Protein AF-A0A9D7IL14-F1 (afdb_monomer_lite)

Secondary structure (DSSP, 8-state):
-----GGGGS-GGGS---PPPEE--TTSEEE-TTS-EEE-HHHHHHHHHHHHHTT--HHHHHHHEESPPPHHHHHHHHHH-HHHHHHHHHHHHHHHHHHHHHHHHHHHPPPPTT--HHHHHHHHHHHHHHHHHHHHHHHHHSHHHHSPP-----------HHHHHHHHHHHHHHHHHHHHHHHHHHHHHS-S----------------

Sequence (208 aa):
MPRKTKRDLLPEWLLPQRPKALGLDGAVYQTSKHHRVLHRPERVWPILIELVANGVSLTAALRRLDPTPSYWWAQNCLKQDSELRARYMAAVESRGDFLAEELIELADTPIPSYLDGAERSAWVAMQKLRIDVRRWCASKCRPFVYGDRIDVAVTSTQISIKAALEEAQQRVINGMVEREAEVHQLEQRGVCSTVDAEPQDQLPGDSE

Foldseek 3Di:
DDDDDPVNVDPPVPPPPLPAQPEDPPPAWDQDPVRDTDGDCVVLLVQLLVCLLQQDDSQSSQSSYVVRDDPVVVVVVCVVDVVSVVSSLVSLLSNLVNLVVVLVVLVPDDQDPPDDDPRSVVVVVVSVVSNVVSLVSSCVSHVVPSNDDDDPPCPPPPCPPVNVVVVVVVVVVVVVVVVVVVVVVVVVVPPDDPDDDDDDDDDDDDDD

Radius of gyration: 44.02 Å; chains: 1; bounding box: 52×78×147 Å

Structure (mmCIF, N/CA/C/O backbone):
data_AF-A0A9D7IL14-F1
#
_entry.id   AF-A0A9D7IL14-F1
#
loop_
_atom_site.group_PDB
_atom_site.id
_atom_site.type_symbol
_atom_site.label_atom_id
_atom_site.label_alt_id
_atom_site.label_comp_id
_atom_site.label_asym_id
_atom_site.label_entity_id
_atom_site.label_seq_id
_atom_site.pdbx_PDB_ins_code
_atom_site.Cartn_x
_atom_site.Cartn_y
_atom_site.Cartn_z
_atom_site.occupancy
_atom_site.B_iso_or_equiv
_atom_site.auth_seq_id
_atom_site.auth_comp_id
_atom_site.auth_asym_id
_atom_site.auth_atom_id
_atom_site.pdbx_PDB_model_num
ATOM 1 N N . MET A 1 1 ? 23.928 29.332 -27.530 1.00 45.22 1 MET A N 1
ATOM 2 C CA . MET A 1 1 ? 23.596 27.897 -27.381 1.00 45.22 1 MET A CA 1
ATOM 3 C C . MET A 1 1 ? 22.767 27.721 -26.113 1.00 45.22 1 MET A C 1
ATOM 5 O O . MET A 1 1 ? 23.287 28.057 -25.051 1.00 45.22 1 MET A O 1
ATOM 9 N N . PRO A 1 2 ? 21.492 27.296 -26.179 1.00 58.34 2 PRO A N 1
ATOM 10 C CA . PRO A 1 2 ? 20.699 27.055 -24.973 1.00 58.34 2 PRO A CA 1
ATOM 11 C C . PRO A 1 2 ? 21.326 25.913 -24.159 1.00 58.34 2 PRO A C 1
ATOM 13 O O . PRO A 1 2 ? 21.707 24.882 -24.716 1.00 58.34 2 PRO A O 1
ATOM 16 N N . ARG A 1 3 ? 21.484 26.106 -22.843 1.00 48.00 3 ARG A N 1
ATOM 17 C CA . ARG A 1 3 ? 22.000 25.060 -21.949 1.00 48.00 3 ARG A CA 1
ATOM 18 C C . ARG A 1 3 ? 20.938 23.971 -21.831 1.00 48.00 3 ARG A C 1
ATOM 20 O O . ARG A 1 3 ? 19.863 24.238 -21.302 1.00 48.00 3 ARG A O 1
ATOM 27 N N . LYS A 1 4 ? 21.250 22.764 -22.306 1.00 54.25 4 LYS A N 1
ATOM 28 C CA . LYS A 1 4 ? 20.421 21.577 -22.069 1.00 54.25 4 LYS A CA 1
ATOM 29 C C . LYS A 1 4 ? 20.214 21.415 -20.562 1.00 54.25 4 LYS A C 1
ATOM 31 O O . LYS A 1 4 ? 21.173 21.427 -19.789 1.00 54.25 4 LYS A O 1
ATOM 36 N N . THR A 1 5 ? 18.962 21.326 -20.142 1.00 65.31 5 THR A N 1
ATOM 37 C CA . THR A 1 5 ? 18.596 21.037 -18.756 1.00 65.31 5 THR A CA 1
ATOM 38 C C . THR A 1 5 ? 18.781 19.543 -18.487 1.00 65.31 5 THR A C 1
ATOM 40 O O . THR A 1 5 ? 18.803 18.742 -19.418 1.00 65.31 5 THR A O 1
ATOM 43 N N . LYS A 1 6 ? 18.892 19.117 -17.217 1.00 55.31 6 LYS A N 1
ATOM 44 C CA . LYS A 1 6 ? 19.022 17.681 -16.876 1.00 55.31 6 LYS A CA 1
ATOM 45 C C . LYS A 1 6 ? 17.893 16.814 -17.462 1.00 55.31 6 LYS A C 1
ATOM 47 O O . LYS A 1 6 ? 18.103 15.625 -17.647 1.00 55.31 6 LYS A O 1
ATOM 52 N N . ARG A 1 7 ? 16.724 17.398 -17.763 1.00 55.06 7 ARG A N 1
ATOM 53 C CA . ARG A 1 7 ? 15.600 16.716 -18.426 1.00 55.06 7 ARG A CA 1
ATOM 54 C C . ARG A 1 7 ? 15.898 16.320 -19.873 1.00 55.06 7 ARG A C 1
ATOM 56 O O . ARG A 1 7 ? 15.410 15.288 -20.303 1.00 55.06 7 ARG A O 1
ATOM 63 N N . ASP A 1 8 ? 16.730 17.084 -20.574 1.00 62.47 8 ASP A N 1
ATOM 64 C CA . ASP A 1 8 ? 17.045 16.871 -21.994 1.00 62.47 8 ASP A CA 1
ATOM 65 C C . ASP A 1 8 ? 18.114 15.781 -22.208 1.00 62.47 8 ASP A C 1
ATOM 67 O O . ASP A 1 8 ? 18.457 15.454 -23.342 1.00 62.47 8 ASP A O 1
ATOM 71 N N . LEU A 1 9 ? 18.692 15.266 -21.114 1.00 70.88 9 LEU A N 1
ATOM 72 C CA . LEU A 1 9 ? 19.770 14.273 -21.110 1.00 70.88 9 LEU A CA 1
ATOM 73 C C . LEU A 1 9 ? 19.312 12.884 -20.644 1.00 70.88 9 LEU A C 1
ATOM 75 O O . LEU A 1 9 ? 20.110 11.951 -20.684 1.00 70.88 9 LEU A O 1
ATOM 79 N N . LEU A 1 10 ? 18.070 12.740 -20.173 1.00 61.03 10 LEU A N 1
ATOM 80 C CA . LEU A 1 10 ? 17.554 11.462 -19.685 1.00 61.03 10 LEU A CA 1
ATOM 81 C C . LEU A 1 10 ? 16.703 10.790 -20.768 1.00 61.03 10 LEU A C 1
ATOM 83 O O . LEU A 1 10 ? 15.913 11.473 -21.420 1.00 61.03 10 LEU A O 1
ATOM 87 N N . PRO A 1 11 ? 16.832 9.467 -20.959 1.00 65.75 11 PRO A N 1
ATOM 88 C CA . PRO A 1 11 ? 15.979 8.751 -21.890 1.00 65.75 11 PRO A CA 1
ATOM 89 C C . PRO A 1 11 ? 14.522 8.783 -21.406 1.00 65.75 11 PRO A C 1
ATOM 91 O O . PRO A 1 11 ? 14.250 8.789 -20.206 1.00 65.75 11 PRO A O 1
ATOM 94 N N . GLU A 1 12 ? 13.577 8.800 -22.345 1.00 53.31 12 GLU A N 1
ATOM 95 C CA . GLU A 1 12 ? 12.147 9.034 -22.084 1.00 53.31 12 GLU A CA 1
ATOM 96 C C . GLU A 1 12 ? 11.522 8.024 -21.101 1.00 53.31 12 GLU A C 1
ATOM 98 O O . GLU A 1 12 ? 10.615 8.365 -20.345 1.00 53.31 12 GLU A O 1
ATOM 103 N N . TRP A 1 13 ? 12.065 6.805 -21.024 1.00 57.94 13 TRP A N 1
ATOM 104 C CA . TRP A 1 13 ? 11.652 5.773 -20.065 1.00 57.94 13 TRP A CA 1
ATOM 105 C C . TRP A 1 13 ? 12.083 6.048 -18.611 1.00 57.94 13 TRP A C 1
ATOM 107 O O . TRP A 1 13 ? 11.519 5.460 -17.691 1.00 57.94 13 TRP A O 1
ATOM 117 N N . LEU A 1 14 ? 13.067 6.931 -18.390 1.00 58.62 14 LEU A N 1
ATOM 118 C CA . LEU A 1 14 ? 13.562 7.337 -17.066 1.00 58.62 14 LEU A CA 1
ATOM 119 C C . LEU A 1 14 ? 12.855 8.600 -16.545 1.00 58.62 14 LEU A C 1
ATOM 121 O O . LEU A 1 14 ? 12.962 8.949 -15.366 1.00 58.62 14 LEU A O 1
ATOM 125 N N . LEU A 1 15 ? 12.119 9.302 -17.408 1.00 56.09 15 LEU A N 1
ATOM 126 C CA . LEU A 1 15 ? 11.277 10.409 -16.983 1.00 56.09 15 LEU A CA 1
ATOM 127 C C . LEU A 1 15 ? 10.030 9.846 -16.286 1.00 56.09 15 LEU A C 1
ATOM 129 O O . LEU A 1 15 ? 9.408 8.917 -16.802 1.00 56.09 15 LEU A O 1
ATOM 133 N N . PRO A 1 16 ? 9.622 10.393 -15.124 1.00 46.78 16 PRO A N 1
ATOM 134 C CA . PRO A 1 16 ? 8.364 10.001 -14.511 1.00 46.78 16 PRO A CA 1
ATOM 135 C C . PRO A 1 16 ? 7.241 10.348 -15.489 1.00 46.78 16 PRO A C 1
ATOM 137 O O . PRO A 1 16 ? 6.937 11.527 -15.685 1.00 46.78 16 PRO A O 1
ATOM 140 N N . GLN A 1 17 ? 6.659 9.320 -16.112 1.00 47.59 17 GLN A N 1
ATOM 141 C CA . GLN A 1 17 ? 5.523 9.448 -17.015 1.00 47.59 17 GLN A CA 1
ATOM 142 C C . GLN A 1 17 ? 4.401 10.123 -16.235 1.00 47.59 17 GLN A C 1
ATOM 144 O O . GLN A 1 17 ? 3.788 9.530 -15.343 1.00 47.59 17 GLN A O 1
ATOM 149 N N . ARG A 1 18 ? 4.202 11.420 -16.484 1.00 44.72 18 ARG A N 1
ATOM 150 C CA . ARG A 1 18 ? 3.175 12.181 -15.785 1.00 44.72 18 ARG A CA 1
ATOM 151 C C . ARG A 1 18 ? 1.851 11.704 -16.379 1.00 44.72 18 ARG A C 1
ATOM 153 O O . ARG A 1 18 ? 1.650 11.916 -17.574 1.00 44.72 18 ARG A O 1
ATOM 160 N N . PRO A 1 19 ? 0.971 11.043 -15.606 1.00 48.81 19 PRO A N 1
ATOM 161 C CA . PRO A 1 19 ? -0.325 10.646 -16.133 1.00 48.81 19 PRO A CA 1
ATOM 162 C C . PRO A 1 19 ? -1.013 11.888 -16.701 1.00 48.81 19 PRO A C 1
ATOM 164 O O . PRO A 1 19 ? -0.944 12.963 -16.093 1.00 48.81 19 PRO A O 1
ATOM 167 N N . LYS A 1 20 ? -1.615 11.745 -17.886 1.00 48.66 20 LYS A N 1
ATOM 168 C CA . LYS A 1 20 ? -2.337 12.821 -18.570 1.00 48.66 20 LYS A CA 1
ATOM 169 C C . LYS A 1 20 ? -3.322 13.436 -17.571 1.00 48.66 20 LYS 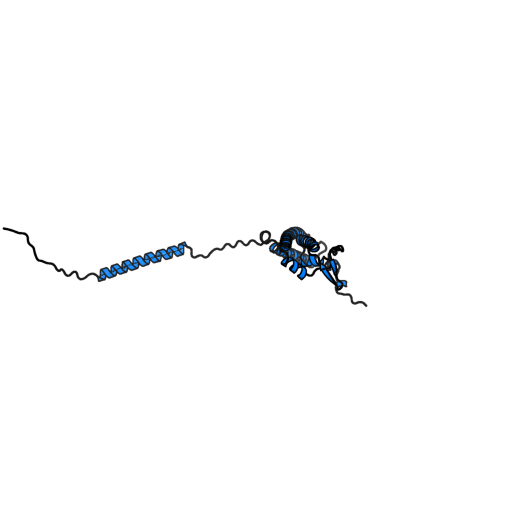A C 1
ATOM 171 O O . LYS A 1 20 ? -4.085 12.700 -16.948 1.00 48.66 20 LYS A O 1
ATOM 176 N N . ALA A 1 21 ? -3.231 14.750 -17.356 1.00 50.09 21 ALA A N 1
ATOM 177 C CA . ALA A 1 21 ? -4.087 15.434 -16.392 1.00 50.09 21 ALA A CA 1
ATOM 178 C C . ALA A 1 21 ? -5.548 15.180 -16.774 1.00 50.09 21 ALA A C 1
ATOM 180 O O . ALA A 1 21 ? -5.917 15.342 -17.942 1.00 50.09 21 ALA A O 1
ATOM 181 N N . LEU A 1 22 ? -6.355 14.740 -15.810 1.00 55.84 22 LEU A N 1
ATOM 182 C CA . LEU A 1 22 ? -7.784 14.592 -16.035 1.00 55.84 22 LEU A CA 1
ATOM 183 C C . LEU A 1 22 ? -8.351 16.011 -16.017 1.00 55.84 22 LEU A C 1
ATOM 185 O O . LEU A 1 22 ? -8.460 16.618 -14.952 1.00 55.84 22 LEU A O 1
ATOM 189 N N . GLY A 1 23 ? -8.595 16.571 -17.203 1.00 47.28 23 GLY A N 1
ATOM 190 C CA . GLY A 1 23 ? -9.180 17.898 -17.345 1.00 47.28 23 GLY A CA 1
ATOM 191 C C . GLY A 1 23 ? -10.538 17.905 -16.659 1.00 47.28 23 GLY A C 1
ATOM 192 O O . GLY A 1 23 ? -11.446 17.195 -17.079 1.00 47.28 23 GLY A O 1
ATOM 193 N N . LEU A 1 24 ? -10.654 18.650 -15.565 1.00 53.75 24 LEU A N 1
ATOM 194 C CA . LEU A 1 24 ? -11.930 18.853 -14.901 1.00 53.75 24 LEU A CA 1
ATOM 195 C C . LEU A 1 24 ? -12.666 19.941 -15.685 1.00 53.75 24 LEU A C 1
ATOM 197 O O . LEU A 1 24 ? -12.183 21.071 -15.755 1.00 53.75 24 LEU A O 1
ATOM 201 N N . ASP A 1 25 ? -13.810 19.606 -16.285 1.00 48.25 25 ASP A N 1
ATOM 202 C CA . ASP A 1 25 ? -14.645 20.577 -16.999 1.00 48.25 25 ASP A CA 1
ATOM 203 C C . ASP A 1 25 ? -14.945 21.804 -16.113 1.00 48.25 25 ASP A C 1
ATOM 205 O O . ASP A 1 25 ? -15.033 21.701 -14.883 1.00 48.25 25 ASP A O 1
ATOM 209 N N . GLY A 1 26 ? -15.135 22.978 -16.731 1.00 46.94 26 GLY A N 1
ATOM 210 C CA . GLY A 1 26 ? -15.238 24.306 -16.090 1.00 46.94 26 GLY A CA 1
ATOM 211 C C . GLY A 1 26 ? -16.343 24.509 -15.033 1.00 46.94 26 GLY A C 1
ATOM 212 O O . GLY A 1 26 ? -16.550 25.625 -14.565 1.00 46.94 26 GLY A O 1
ATOM 213 N N . ALA A 1 27 ? -17.041 23.451 -14.620 1.00 50.75 27 ALA A N 1
ATOM 214 C CA . ALA A 1 27 ? -17.991 23.419 -13.511 1.00 50.75 27 ALA A CA 1
ATOM 215 C C . ALA A 1 27 ? -17.338 23.223 -12.121 1.00 50.75 27 ALA A C 1
ATOM 217 O O . ALA A 1 27 ? -18.033 23.305 -11.104 1.00 50.75 27 ALA A O 1
ATOM 218 N N . VAL A 1 28 ? -16.029 22.938 -12.045 1.00 50.25 28 VAL A N 1
ATOM 219 C CA . VAL A 1 28 ? -15.367 22.496 -10.796 1.00 50.25 28 VAL A CA 1
ATOM 220 C C . VAL A 1 28 ? -14.583 23.601 -10.069 1.00 50.25 28 VAL A C 1
ATOM 222 O O . VAL A 1 28 ? -14.380 23.504 -8.855 1.00 50.25 28 VAL A O 1
ATOM 225 N N . TYR A 1 29 ? -14.198 24.682 -10.754 1.00 46.47 29 TYR A N 1
ATOM 226 C CA . TYR A 1 29 ? -13.413 25.771 -10.166 1.00 46.47 29 TYR A CA 1
ATOM 227 C C . TYR A 1 29 ? -13.963 27.154 -10.544 1.00 46.47 29 TYR A C 1
ATOM 229 O O . TYR A 1 29 ? -14.290 27.423 -11.694 1.00 46.47 29 TYR A O 1
ATOM 237 N N . GLN A 1 30 ? -14.052 28.059 -9.565 1.00 49.97 30 GLN A N 1
ATOM 238 C CA . GLN A 1 30 ? -14.226 29.492 -9.822 1.00 49.97 30 GLN A CA 1
ATOM 239 C C . GLN A 1 30 ? -12.854 30.157 -9.732 1.00 49.97 30 GLN A C 1
ATOM 241 O O . GLN A 1 30 ? -12.196 30.098 -8.690 1.00 49.97 30 GLN A O 1
ATOM 246 N N . THR A 1 31 ? -12.407 30.792 -10.813 1.00 44.56 31 THR A N 1
ATOM 247 C CA . THR A 1 31 ? -11.225 31.657 -10.778 1.00 44.56 31 THR A CA 1
ATOM 248 C C . THR A 1 31 ? -11.641 33.026 -10.240 1.00 44.56 31 THR A C 1
ATOM 250 O O . THR A 1 31 ? -12.371 33.762 -10.901 1.00 44.56 31 THR A O 1
ATOM 253 N N . SER A 1 32 ? -11.211 33.375 -9.026 1.00 44.72 32 SER A N 1
ATOM 254 C CA . SER A 1 32 ? -11.400 34.725 -8.475 1.00 44.72 32 SER A CA 1
ATOM 255 C C . SER A 1 32 ? -10.466 35.739 -9.156 1.00 44.72 32 SER A C 1
ATOM 257 O O . SER A 1 32 ? -9.385 35.368 -9.618 1.00 44.72 32 SER A O 1
ATOM 259 N N . LYS A 1 33 ? -10.832 37.034 -9.137 1.00 44.94 33 LYS A N 1
ATOM 260 C CA . LYS A 1 33 ? -10.009 38.175 -9.608 1.00 44.94 33 LYS A CA 1
ATOM 261 C C . LYS A 1 33 ? -8.577 38.192 -9.033 1.00 44.94 33 LYS A C 1
ATOM 263 O O . LYS A 1 33 ? -7.711 38.847 -9.596 1.00 44.94 33 LYS A O 1
ATOM 268 N N . HIS A 1 34 ? -8.316 37.453 -7.950 1.00 43.00 34 HIS A N 1
ATOM 269 C CA . HIS A 1 34 ? -7.017 37.348 -7.277 1.00 43.00 34 HIS A CA 1
ATOM 270 C C . HIS A 1 34 ? -6.329 35.980 -7.423 1.00 43.00 34 HIS A C 1
ATOM 272 O O . HIS A 1 34 ? -5.701 35.543 -6.469 1.00 43.00 34 HIS A O 1
ATOM 278 N N . HIS A 1 35 ? -6.471 35.263 -8.547 1.00 55.53 35 HIS A N 1
ATOM 279 C CA . HIS A 1 35 ? -5.781 33.980 -8.825 1.00 55.53 35 HIS A CA 1
ATOM 280 C C . HIS A 1 35 ? -5.929 32.874 -7.750 1.00 55.53 35 HIS A C 1
ATOM 282 O O . HIS A 1 35 ? -5.231 31.862 -7.789 1.00 55.53 35 HIS A O 1
ATOM 288 N N . ARG A 1 36 ? -6.852 33.022 -6.791 1.00 59.59 36 ARG A N 1
ATOM 289 C CA . ARG A 1 36 ? -7.153 32.004 -5.784 1.00 59.59 36 ARG A CA 1
ATOM 290 C C . ARG A 1 36 ? -8.186 31.051 -6.363 1.00 59.59 36 ARG A C 1
ATOM 292 O O . ARG A 1 36 ? -9.359 31.399 -6.492 1.00 59.59 36 ARG A O 1
ATOM 299 N N . VAL A 1 37 ? -7.726 29.863 -6.732 1.00 70.62 37 VAL A N 1
ATOM 300 C CA . VAL A 1 37 ? -8.587 28.768 -7.168 1.00 70.62 37 VAL A CA 1
ATOM 301 C C . VAL A 1 37 ? -9.357 28.244 -5.960 1.00 70.62 37 VAL A C 1
ATOM 303 O O . VAL A 1 37 ? -8.762 27.838 -4.960 1.00 70.62 37 VAL A O 1
ATOM 306 N N . LEU A 1 38 ? -10.684 28.252 -6.050 1.00 75.94 38 LEU A N 1
ATOM 307 C CA . LEU A 1 38 ? -11.548 27.606 -5.069 1.00 75.94 38 LEU A CA 1
ATOM 308 C C . LEU A 1 38 ? -12.002 26.259 -5.624 1.00 75.94 38 LEU A C 1
ATOM 310 O O . LEU A 1 38 ? -12.775 26.201 -6.581 1.00 75.94 38 LEU A O 1
ATOM 314 N N . HIS A 1 39 ? -11.501 25.185 -5.019 1.00 83.31 39 HIS A N 1
ATOM 315 C CA . HIS A 1 39 ? -11.930 23.823 -5.316 1.00 83.31 39 HIS A CA 1
ATOM 316 C C . HIS A 1 39 ? -13.225 23.520 -4.571 1.00 83.31 39 HIS A C 1
ATOM 318 O O . HIS A 1 39 ? -13.294 23.724 -3.358 1.00 83.31 39 HIS A O 1
ATOM 324 N N . ARG A 1 40 ? -14.224 22.999 -5.287 1.00 87.56 40 ARG A N 1
ATOM 325 C CA . ARG A 1 40 ? -15.463 22.492 -4.689 1.00 87.56 40 ARG A CA 1
ATOM 326 C C . ARG A 1 40 ? -15.255 21.059 -4.183 1.00 87.56 40 ARG A C 1
ATOM 328 O O . ARG A 1 40 ? -15.044 20.171 -5.018 1.00 87.56 40 ARG A O 1
ATOM 335 N N . PRO A 1 41 ? -15.281 20.807 -2.859 1.00 88.75 41 PRO A N 1
ATOM 336 C CA . PRO A 1 41 ? -15.043 19.475 -2.303 1.00 88.75 41 PRO A CA 1
ATOM 337 C C . PRO A 1 41 ? -15.974 18.409 -2.898 1.00 88.75 41 PRO A C 1
ATOM 339 O O . PRO A 1 41 ? -15.528 17.312 -3.220 1.00 88.75 41 PRO A O 1
ATOM 342 N N . GLU A 1 42 ? -17.235 18.755 -3.140 1.00 88.38 42 GLU A N 1
ATOM 343 C CA . GLU A 1 42 ? -18.299 17.838 -3.566 1.00 88.38 42 GLU A CA 1
ATOM 344 C C . GLU A 1 42 ? -18.035 17.229 -4.950 1.00 88.38 42 GLU A C 1
ATOM 346 O O . GLU A 1 42 ? -18.526 16.149 -5.266 1.00 88.38 42 GLU A O 1
ATOM 351 N N . ARG A 1 43 ? -17.252 17.919 -5.787 1.00 88.50 43 ARG A N 1
ATOM 352 C CA . ARG A 1 43 ? -16.881 17.466 -7.136 1.00 88.50 43 ARG A CA 1
ATOM 353 C C . ARG A 1 43 ? -15.512 16.798 -7.171 1.00 88.50 43 ARG A C 1
ATOM 355 O O . ARG A 1 43 ? -15.301 15.879 -7.952 1.00 88.50 43 ARG A O 1
ATOM 362 N N . VAL A 1 44 ? -14.588 17.261 -6.333 1.00 91.94 44 VAL A N 1
ATOM 363 C CA . VAL A 1 44 ? -13.196 16.795 -6.330 1.00 91.94 44 VAL A CA 1
ATOM 364 C C . VAL A 1 44 ? -13.038 15.480 -5.565 1.00 91.94 44 VAL A C 1
ATOM 366 O O . VAL A 1 44 ? -12.326 14.585 -6.016 1.00 91.94 44 VAL A O 1
ATOM 369 N N . TRP A 1 45 ? -13.700 15.339 -4.417 1.00 94.94 45 TRP A N 1
ATOM 370 C CA . TRP A 1 45 ? -13.521 14.175 -3.552 1.00 94.94 45 TRP A CA 1
ATOM 371 C C . TRP A 1 45 ? -13.960 12.841 -4.153 1.00 94.94 45 TRP A C 1
ATOM 373 O O . TRP A 1 45 ? -13.208 11.888 -3.969 1.00 94.94 45 TRP A O 1
ATOM 383 N N . PRO A 1 46 ? -15.081 12.730 -4.894 1.00 95.06 46 PRO A N 1
ATOM 384 C CA . PRO A 1 46 ? -15.446 11.470 -5.542 1.00 95.06 46 PRO A CA 1
ATOM 385 C C . PRO A 1 46 ? -14.334 10.933 -6.455 1.00 95.06 46 PRO A C 1
ATOM 387 O O . PRO A 1 46 ? -13.963 9.768 -6.352 1.00 95.06 46 PRO A O 1
ATOM 390 N N . ILE A 1 47 ? -13.717 11.815 -7.250 1.00 94.06 47 ILE A N 1
ATOM 391 C CA . ILE A 1 47 ? -12.606 11.476 -8.152 1.00 94.06 47 ILE A CA 1
ATOM 392 C C . ILE A 1 47 ? -11.366 11.058 -7.349 1.00 94.06 47 ILE A C 1
ATOM 394 O O . ILE A 1 47 ? -10.695 10.083 -7.679 1.00 94.06 47 ILE A O 1
ATOM 398 N N . LEU A 1 48 ? -11.042 11.780 -6.269 1.00 95.81 48 LEU A N 1
ATOM 399 C CA . LEU A 1 48 ? -9.903 11.431 -5.413 1.00 95.81 48 LEU A CA 1
ATOM 400 C C . LEU A 1 48 ? -10.094 10.085 -4.707 1.00 95.81 48 LEU A C 1
ATOM 402 O O . LEU A 1 48 ? -9.137 9.324 -4.606 1.00 95.81 48 LEU A O 1
ATOM 406 N N . ILE A 1 49 ? -11.301 9.802 -4.219 1.00 96.94 49 ILE A N 1
ATOM 407 C CA . ILE A 1 49 ? -11.658 8.546 -3.549 1.00 96.94 49 ILE A CA 1
ATOM 408 C C . ILE A 1 49 ? -11.493 7.380 -4.522 1.00 96.94 49 ILE A C 1
ATOM 410 O O . ILE A 1 49 ? -10.831 6.405 -4.180 1.00 96.94 49 ILE A O 1
ATOM 414 N N . GLU A 1 50 ? -12.009 7.511 -5.744 1.00 96.25 50 GLU A N 1
ATOM 415 C CA . GLU A 1 50 ? -11.851 6.502 -6.793 1.00 96.25 50 GLU A CA 1
ATOM 416 C C . GLU A 1 50 ? -10.372 6.257 -7.128 1.00 96.25 50 GLU A C 1
ATOM 418 O O . GLU A 1 50 ? -9.910 5.117 -7.157 1.00 96.25 50 GLU A O 1
ATOM 423 N N . LEU A 1 51 ? -9.587 7.319 -7.322 1.00 95.38 51 LEU A N 1
ATOM 424 C CA . LEU A 1 51 ? -8.153 7.193 -7.589 1.00 95.38 51 LEU A CA 1
ATOM 425 C C . LEU A 1 51 ? -7.406 6.513 -6.438 1.00 95.38 51 LEU A C 1
ATOM 427 O O . LEU A 1 51 ? -6.509 5.705 -6.677 1.00 95.38 51 LEU A O 1
ATOM 431 N N . VAL A 1 52 ? -7.753 6.851 -5.195 1.00 97.00 52 VAL A N 1
ATOM 432 C CA . VAL A 1 52 ? -7.128 6.266 -4.007 1.00 97.00 52 VAL A CA 1
ATOM 433 C C . VAL A 1 52 ? -7.483 4.792 -3.878 1.00 97.00 52 VAL A C 1
ATOM 435 O O . VAL A 1 52 ? -6.576 4.005 -3.628 1.00 97.00 52 VAL A O 1
ATOM 438 N N . ALA A 1 53 ? -8.742 4.415 -4.110 1.00 96.62 53 ALA A N 1
ATOM 439 C CA . ALA A 1 53 ? -9.165 3.017 -4.123 1.00 96.62 53 ALA A CA 1
ATOM 440 C C . ALA A 1 53 ? -8.384 2.191 -5.164 1.00 96.62 53 ALA A C 1
ATOM 442 O O . ALA A 1 53 ? -7.977 1.073 -4.874 1.00 96.62 53 ALA A O 1
ATOM 443 N N . ASN A 1 54 ? -8.065 2.780 -6.320 1.00 95.56 54 ASN A N 1
ATOM 444 C CA . ASN A 1 54 ? -7.257 2.170 -7.386 1.00 95.56 54 ASN A CA 1
ATOM 445 C C . ASN A 1 54 ? -5.728 2.222 -7.140 1.00 95.56 54 ASN A C 1
ATOM 447 O O . ASN A 1 54 ? -4.944 2.416 -8.070 1.00 95.56 54 ASN A O 1
ATOM 451 N N . GLY A 1 55 ? -5.262 2.140 -5.891 1.00 93.44 55 GLY A N 1
ATOM 452 C CA . GLY A 1 55 ? -3.821 2.040 -5.596 1.00 93.44 55 GLY A CA 1
ATOM 453 C C . GLY A 1 55 ? -3.062 3.370 -5.475 1.00 93.44 55 GLY A C 1
ATOM 454 O O . GLY A 1 55 ? -1.908 3.385 -5.039 1.00 93.44 55 GLY A O 1
ATOM 455 N N . VAL A 1 56 ? -3.658 4.516 -5.827 1.00 94.25 56 VAL A N 1
ATOM 456 C CA . VAL A 1 56 ? -2.925 5.794 -5.888 1.00 94.25 56 VAL A CA 1
ATOM 457 C C . VAL A 1 56 ? -2.811 6.446 -4.500 1.00 94.25 56 VAL A C 1
ATOM 459 O O . VAL A 1 56 ? -3.720 6.418 -3.6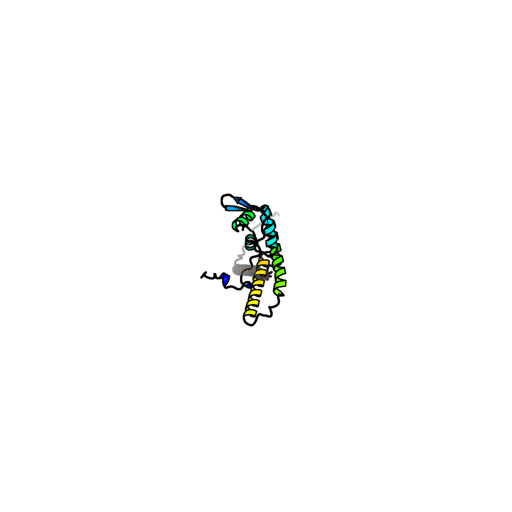68 1.00 94.25 56 VAL A O 1
ATOM 462 N N . SER A 1 57 ? -1.673 7.085 -4.213 1.00 94.62 57 SER A N 1
ATOM 463 C CA . SER A 1 57 ? -1.533 7.895 -2.995 1.00 94.62 57 SER A CA 1
ATOM 464 C C . SER A 1 57 ? -2.318 9.205 -3.108 1.00 94.62 57 SER A C 1
ATOM 466 O O . SER A 1 57 ? -2.416 9.782 -4.190 1.00 94.62 57 SER A O 1
ATOM 468 N N . LEU A 1 58 ? -2.815 9.741 -1.988 1.00 95.00 58 LEU A N 1
ATOM 469 C CA . LEU A 1 58 ? -3.571 11.002 -1.984 1.00 95.00 58 LEU A CA 1
ATOM 470 C C . LEU A 1 58 ? -2.787 12.146 -2.650 1.00 95.00 58 LEU A C 1
ATOM 472 O O . LEU A 1 58 ? -3.324 12.877 -3.473 1.00 95.00 58 LEU A O 1
ATOM 476 N N . THR A 1 59 ? -1.489 12.268 -2.364 1.00 94.69 59 THR A N 1
ATOM 477 C CA . THR A 1 59 ? -0.622 13.288 -2.976 1.00 94.69 59 THR A CA 1
ATOM 478 C C . THR A 1 59 ? -0.499 13.117 -4.488 1.00 94.69 59 THR A C 1
ATOM 480 O O . THR A 1 59 ? -0.500 14.104 -5.223 1.00 94.69 59 THR A O 1
ATOM 483 N N . ALA A 1 60 ? -0.381 11.878 -4.972 1.00 93.19 60 ALA A N 1
ATOM 484 C CA . ALA A 1 60 ? -0.334 11.613 -6.404 1.00 93.19 60 ALA A CA 1
ATOM 485 C C . ALA A 1 60 ? -1.694 11.876 -7.066 1.00 93.19 60 ALA A C 1
ATOM 487 O O . ALA A 1 60 ? -1.718 12.464 -8.143 1.00 93.19 60 ALA A O 1
ATOM 488 N N . ALA A 1 61 ? -2.802 11.523 -6.411 1.00 94.06 61 ALA A N 1
ATOM 489 C CA . ALA A 1 61 ? -4.153 11.806 -6.886 1.00 94.06 61 ALA A CA 1
ATOM 490 C C . ALA A 1 61 ? -4.406 13.319 -7.001 1.00 94.06 61 ALA A C 1
ATOM 492 O O . ALA A 1 61 ? -4.836 13.785 -8.050 1.00 94.06 61 ALA A O 1
ATOM 493 N N . LEU A 1 62 ? -4.020 14.108 -5.992 1.00 93.12 62 LEU A N 1
ATOM 494 C CA . LEU A 1 62 ? -4.113 15.574 -6.035 1.00 93.12 62 LEU A CA 1
ATOM 495 C C . LEU A 1 62 ? -3.334 16.167 -7.216 1.00 93.12 62 LEU A C 1
ATOM 497 O O . LEU A 1 62 ? -3.846 17.032 -7.918 1.00 93.12 62 LEU A O 1
ATOM 501 N N . ARG A 1 63 ? -2.121 15.663 -7.485 1.00 91.56 63 ARG A N 1
ATOM 502 C CA . ARG A 1 63 ? -1.275 16.109 -8.609 1.00 91.56 63 ARG A CA 1
ATOM 503 C C . ARG A 1 63 ? -1.836 15.777 -9.995 1.00 91.56 63 ARG A C 1
ATOM 505 O O . ARG A 1 63 ? -1.303 16.304 -10.972 1.00 91.56 63 ARG A O 1
ATOM 512 N N . ARG A 1 64 ? -2.825 14.880 -10.094 1.00 88.50 64 ARG A N 1
ATOM 513 C CA . ARG A 1 64 ? -3.510 14.544 -11.357 1.00 88.50 64 ARG A CA 1
ATOM 514 C C . ARG A 1 64 ? -4.609 15.542 -11.714 1.00 88.50 64 ARG A C 1
ATOM 516 O O . ARG A 1 64 ? -5.032 15.560 -12.867 1.00 88.50 64 ARG A O 1
ATOM 523 N N . LEU A 1 65 ? -5.055 16.339 -10.746 1.00 86.25 65 LEU A N 1
ATOM 524 C CA . LEU A 1 65 ? -6.094 17.337 -10.942 1.00 86.25 65 LEU A CA 1
ATOM 525 C C . LEU A 1 65 ? -5.485 18.660 -11.401 1.00 86.25 65 LEU A C 1
ATOM 527 O O . LEU A 1 65 ? -4.431 19.081 -10.907 1.00 86.25 65 LEU A O 1
ATOM 531 N N . ASP A 1 66 ? -6.188 19.317 -12.316 1.00 82.50 66 ASP A N 1
ATOM 532 C CA . ASP A 1 66 ? -5.887 20.665 -12.772 1.00 82.50 66 ASP A CA 1
ATOM 533 C C . ASP A 1 66 ? -7.138 21.543 -12.617 1.00 82.50 66 ASP A C 1
ATOM 535 O O . ASP A 1 66 ? -8.190 21.187 -13.153 1.00 82.50 66 ASP A O 1
ATOM 539 N N . PRO A 1 67 ? -7.078 22.656 -11.866 1.00 86.38 67 PRO A N 1
ATOM 540 C CA . PRO A 1 67 ? -5.972 23.096 -11.006 1.00 86.38 67 PRO A CA 1
ATOM 541 C C . PRO A 1 67 ? -5.666 22.117 -9.856 1.00 86.38 67 PRO A C 1
ATOM 543 O O . PRO A 1 67 ? -6.567 21.489 -9.301 1.00 86.38 67 PRO A O 1
ATOM 546 N N . THR A 1 68 ? -4.390 21.995 -9.473 1.00 88.44 68 THR A N 1
ATOM 547 C CA . THR A 1 68 ? -3.949 21.077 -8.405 1.00 88.44 68 THR A CA 1
ATOM 548 C C . THR A 1 68 ? -4.302 21.621 -7.014 1.00 88.44 68 THR A C 1
ATOM 550 O O . THR A 1 68 ? -3.753 22.656 -6.621 1.00 88.44 68 THR A O 1
ATOM 553 N N . PRO A 1 69 ? -5.137 20.925 -6.216 1.00 90.88 69 PRO A N 1
ATOM 554 C CA . PRO A 1 69 ? -5.416 21.337 -4.848 1.00 90.88 69 PRO A CA 1
ATOM 555 C C . PRO A 1 69 ? -4.206 21.115 -3.936 1.00 90.88 69 PRO A C 1
ATOM 557 O O . PRO A 1 69 ? -3.408 20.192 -4.126 1.00 90.88 69 PRO A O 1
ATOM 560 N N . SER A 1 70 ? -4.079 21.941 -2.898 1.00 91.56 70 SER A N 1
ATOM 561 C CA . SER A 1 70 ? -3.018 21.766 -1.907 1.00 91.56 70 SER A CA 1
ATOM 562 C C . SER A 1 70 ? -3.294 20.556 -1.008 1.00 91.56 70 SER A C 1
ATOM 564 O O . SER A 1 70 ? -4.439 20.233 -0.686 1.00 91.56 70 SER A O 1
ATOM 566 N N . TYR A 1 71 ? -2.230 19.901 -0.540 1.00 93.25 71 TYR A N 1
ATOM 567 C CA . TYR A 1 71 ? -2.363 18.799 0.416 1.00 93.25 71 TYR A CA 1
ATOM 568 C C . TYR A 1 71 ? -3.052 19.246 1.717 1.00 93.25 71 TYR A C 1
ATOM 570 O O . TYR A 1 71 ? -3.890 18.531 2.264 1.00 93.25 71 TYR A O 1
ATOM 578 N N . TRP A 1 72 ? -2.753 20.468 2.174 1.00 94.25 72 TRP A N 1
ATOM 579 C CA . TRP A 1 72 ? -3.385 21.062 3.352 1.00 94.25 72 TRP A CA 1
ATOM 580 C C . TRP A 1 72 ? -4.899 21.230 3.175 1.00 94.25 72 TRP A C 1
ATOM 582 O O . TRP A 1 72 ? -5.650 20.911 4.093 1.00 94.25 72 TRP A O 1
ATOM 592 N N . TRP A 1 73 ? -5.357 21.664 1.993 1.00 93.81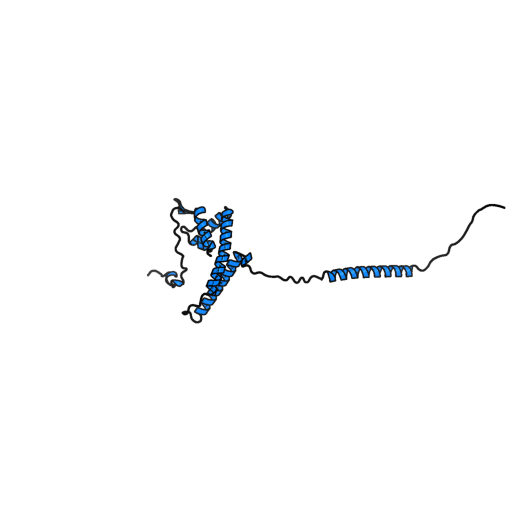 73 TRP A N 1
ATOM 593 C CA . TRP A 1 73 ? -6.787 21.762 1.683 1.00 93.81 73 TRP A CA 1
ATOM 594 C C . TRP A 1 73 ? -7.480 20.404 1.834 1.00 93.81 73 TRP A C 1
ATOM 596 O O . TRP A 1 73 ? -8.494 20.314 2.524 1.00 93.81 73 TRP A O 1
ATOM 606 N N . ALA A 1 74 ? -6.886 19.337 1.288 1.00 95.12 74 ALA A N 1
ATOM 607 C CA . ALA A 1 74 ? -7.448 17.992 1.393 1.00 95.12 74 ALA A CA 1
ATOM 608 C C . ALA A 1 74 ? -7.528 17.519 2.856 1.00 95.12 74 ALA A C 1
ATOM 610 O O . ALA A 1 74 ? -8.562 17.025 3.305 1.00 95.12 74 ALA A O 1
ATOM 611 N N . GLN A 1 75 ? -6.465 17.728 3.639 1.00 95.25 75 GLN A N 1
ATOM 612 C CA . GLN A 1 75 ? -6.488 17.401 5.066 1.00 95.25 75 GLN A CA 1
ATOM 613 C C . GLN A 1 75 ? -7.535 18.209 5.838 1.00 95.25 75 GLN A C 1
ATOM 615 O O . GLN A 1 75 ? -8.167 17.672 6.745 1.00 95.25 75 GLN A O 1
ATOM 620 N N . ASN A 1 76 ? -7.731 19.483 5.496 1.00 95.62 76 ASN A N 1
ATOM 621 C CA . ASN A 1 76 ? -8.726 20.324 6.146 1.00 95.62 76 ASN A CA 1
ATOM 622 C C . ASN A 1 76 ? -10.159 19.841 5.856 1.00 95.62 76 ASN A C 1
ATOM 624 O O . ASN A 1 76 ? -10.954 19.745 6.787 1.00 95.62 76 ASN A O 1
ATOM 628 N N . CYS A 1 77 ? -10.470 19.444 4.617 1.00 94.56 77 CYS A N 1
ATOM 629 C CA . CYS A 1 77 ? -11.773 18.855 4.284 1.00 94.56 77 CYS A CA 1
ATOM 630 C C . CYS A 1 77 ? -12.063 17.580 5.099 1.00 94.56 77 CYS A C 1
ATOM 632 O O . CYS A 1 77 ? -13.144 17.455 5.663 1.00 94.56 77 CYS A O 1
ATOM 634 N N . LEU A 1 78 ? -11.084 16.675 5.243 1.00 96.25 78 LEU A N 1
ATOM 635 C CA . LEU A 1 78 ? -11.238 15.440 6.038 1.00 96.25 78 LEU A CA 1
ATOM 636 C C . LEU A 1 78 ? -11.423 15.691 7.546 1.00 96.25 78 LEU A C 1
ATOM 638 O O . LEU A 1 78 ? -11.979 14.853 8.263 1.00 96.25 78 LEU A O 1
ATOM 642 N N . LYS A 1 79 ? -10.912 16.819 8.051 1.00 95.69 79 LYS A N 1
ATOM 643 C CA . LYS A 1 79 ? -11.110 17.235 9.446 1.00 95.69 79 LYS A CA 1
ATOM 644 C C . LYS A 1 79 ? -12.507 17.809 9.672 1.00 95.69 79 LYS A C 1
ATOM 646 O O . LYS A 1 79 ? -13.080 17.564 10.727 1.00 95.69 79 LYS A O 1
ATOM 651 N N . GLN A 1 80 ? -13.026 18.561 8.703 1.00 95.38 80 GLN A N 1
ATOM 652 C CA . GLN A 1 80 ? -14.314 19.252 8.801 1.00 95.38 80 GLN A CA 1
ATOM 653 C C . GLN A 1 80 ? -15.512 18.323 8.574 1.00 95.38 80 GLN A C 1
ATOM 655 O O . GLN A 1 80 ? -16.539 18.504 9.220 1.00 95.38 80 GLN A O 1
ATOM 660 N N . ASP A 1 81 ? -15.379 17.325 7.698 1.00 95.81 81 ASP A N 1
ATOM 661 C CA . ASP A 1 81 ? -16.465 16.417 7.330 1.00 95.81 81 ASP A CA 1
ATOM 662 C C . ASP A 1 81 ? -16.144 14.968 7.738 1.00 95.81 81 ASP A C 1
ATOM 664 O O . ASP A 1 81 ? -15.236 14.315 7.211 1.00 95.81 81 ASP A O 1
ATOM 668 N N . SER A 1 82 ? -16.902 14.460 8.715 1.00 96.69 82 SER A N 1
ATOM 669 C CA . SER A 1 82 ? -16.740 13.097 9.227 1.00 96.69 82 SER A CA 1
ATOM 670 C C . SER A 1 82 ? -17.242 12.012 8.273 1.00 96.69 82 SER A C 1
ATOM 672 O O . SER A 1 82 ? -16.662 10.925 8.247 1.00 96.69 82 SER A O 1
ATOM 674 N N . GLU A 1 83 ? -18.263 12.303 7.467 1.00 96.19 83 GLU A N 1
ATOM 675 C CA . GLU A 1 83 ? -18.819 11.354 6.504 1.00 96.19 83 GLU A CA 1
ATOM 676 C C . GLU A 1 83 ? -17.856 11.182 5.328 1.00 96.19 83 GLU A C 1
ATOM 678 O O . GLU A 1 83 ? -17.518 10.062 4.938 1.00 96.19 83 GLU A O 1
ATOM 683 N N . LEU A 1 84 ? -17.318 12.295 4.826 1.00 96.12 84 LEU A N 1
ATOM 684 C CA . LEU A 1 84 ? -16.260 12.279 3.824 1.00 96.12 84 LEU A CA 1
ATOM 685 C C . LEU A 1 84 ? -15.034 11.500 4.310 1.00 96.12 84 LEU A C 1
ATOM 687 O O . LEU A 1 84 ? -14.463 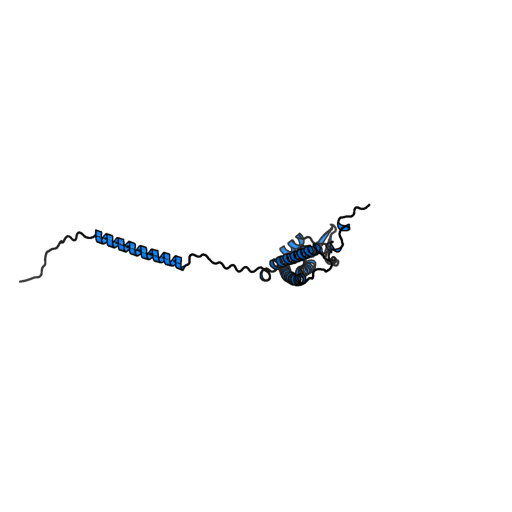10.707 3.558 1.00 96.12 84 LEU A O 1
ATOM 691 N N . ARG A 1 85 ? -14.637 11.692 5.575 1.00 97.12 85 ARG A N 1
ATOM 692 C CA . ARG A 1 85 ? -13.531 10.938 6.174 1.00 97.12 85 ARG A CA 1
ATOM 693 C C . ARG A 1 85 ? -13.810 9.438 6.188 1.00 97.12 85 ARG A C 1
ATOM 695 O O . ARG A 1 85 ? -12.906 8.677 5.856 1.00 97.12 85 ARG A O 1
ATOM 702 N N . ALA A 1 86 ? -15.027 9.014 6.526 1.00 97.56 86 ALA A N 1
ATOM 703 C CA . ALA A 1 86 ? -15.407 7.602 6.509 1.00 97.56 86 ALA A CA 1
ATOM 704 C C . ALA A 1 86 ? -15.315 7.003 5.094 1.00 97.56 86 ALA A C 1
ATOM 706 O O . ALA A 1 86 ? -14.680 5.967 4.908 1.00 97.56 86 ALA A O 1
ATOM 707 N N . ARG A 1 87 ? -15.847 7.697 4.077 1.00 97.19 87 ARG A N 1
ATOM 708 C CA . ARG A 1 87 ? -15.742 7.268 2.668 1.00 97.19 87 ARG A CA 1
ATOM 709 C C . ARG A 1 87 ? -14.287 7.192 2.194 1.00 97.19 87 ARG A C 1
ATOM 711 O O . ARG A 1 87 ? -13.906 6.250 1.507 1.00 97.19 87 ARG A O 1
ATOM 718 N N . TYR A 1 88 ? -13.456 8.158 2.587 1.00 97.50 88 TYR A N 1
ATOM 719 C CA . TYR A 1 88 ? -12.026 8.141 2.281 1.00 97.50 88 TYR A CA 1
ATOM 720 C C . TYR A 1 88 ? -11.298 6.974 2.966 1.00 97.50 88 TYR A C 1
ATOM 722 O O . TYR A 1 88 ? -10.458 6.340 2.336 1.00 97.50 88 TYR A O 1
ATOM 730 N N . MET A 1 89 ? -11.623 6.655 4.222 1.00 97.50 89 MET A N 1
ATOM 731 C CA . MET A 1 89 ? -11.060 5.489 4.916 1.00 97.50 89 MET A CA 1
ATOM 732 C C . MET A 1 89 ? -11.452 4.173 4.241 1.00 97.50 89 MET A C 1
ATOM 734 O O . MET A 1 89 ? -10.573 3.349 4.016 1.00 97.50 89 MET A O 1
ATOM 738 N N . ALA A 1 90 ? -12.706 4.024 3.805 1.00 97.12 90 ALA A N 1
ATOM 739 C CA . ALA A 1 90 ? -13.126 2.866 3.015 1.00 97.12 90 ALA A CA 1
ATOM 740 C C . ALA A 1 90 ? -12.313 2.731 1.712 1.00 97.12 90 ALA A C 1
ATOM 742 O O . ALA A 1 90 ? -11.837 1.648 1.387 1.00 97.12 90 ALA A O 1
ATOM 743 N N . ALA A 1 91 ? -12.051 3.836 1.005 1.00 97.69 91 ALA A N 1
ATOM 744 C CA . ALA A 1 91 ? -11.177 3.808 -0.170 1.00 97.69 91 ALA A CA 1
ATOM 745 C C . ALA A 1 91 ? -9.710 3.493 0.163 1.00 97.69 91 ALA A C 1
ATOM 747 O O . ALA A 1 91 ? -9.024 2.874 -0.645 1.00 97.69 91 ALA A O 1
ATOM 748 N N . VAL A 1 92 ? -9.206 3.890 1.336 1.00 97.38 92 VAL A N 1
ATOM 749 C CA . VAL A 1 92 ? -7.871 3.481 1.802 1.00 97.38 92 VAL A CA 1
ATOM 750 C C . VAL A 1 92 ? -7.821 1.976 2.068 1.00 97.38 92 VAL A C 1
ATOM 752 O O . VAL A 1 92 ? -6.811 1.358 1.745 1.00 97.38 92 VAL A O 1
ATOM 755 N N . GLU A 1 93 ? -8.888 1.374 2.592 1.00 96.94 93 GLU A N 1
ATOM 756 C CA . GLU A 1 93 ? -8.976 -0.084 2.729 1.00 96.94 93 GLU A CA 1
ATOM 757 C C . GLU A 1 93 ? -8.968 -0.774 1.361 1.00 96.94 93 GLU A C 1
ATOM 759 O O . GLU A 1 93 ? -8.125 -1.642 1.143 1.00 96.94 93 GLU A O 1
ATOM 764 N N . SER A 1 94 ? -9.805 -0.320 0.416 1.00 97.44 94 SER A N 1
ATOM 765 C CA . SER A 1 94 ? -9.815 -0.836 -0.963 1.00 97.44 94 SER A CA 1
ATOM 766 C C . SER A 1 94 ? -8.467 -0.662 -1.661 1.00 97.44 94 SER A C 1
ATOM 768 O O . SER A 1 94 ? -8.049 -1.525 -2.426 1.00 97.44 94 SER A O 1
ATOM 770 N N . ARG A 1 95 ? -7.734 0.417 -1.353 1.00 96.81 95 ARG A N 1
ATOM 771 C CA . ARG A 1 95 ? -6.357 0.596 -1.820 1.00 96.81 95 ARG A CA 1
ATOM 772 C C . ARG A 1 95 ? -5.448 -0.526 -1.334 1.00 96.81 95 ARG A C 1
ATOM 774 O O . ARG A 1 95 ? -4.572 -0.955 -2.074 1.00 96.81 95 ARG A O 1
ATOM 781 N N . GLY A 1 96 ? -5.612 -0.956 -0.084 1.00 96.50 96 GLY A N 1
ATOM 782 C CA . GLY A 1 96 ? -4.865 -2.079 0.475 1.00 96.50 96 GLY A CA 1
ATOM 783 C C . GLY A 1 96 ? -5.101 -3.362 -0.317 1.00 96.50 96 GLY A C 1
ATOM 784 O O . GLY A 1 96 ? -4.131 -4.032 -0.658 1.00 96.50 96 GLY A O 1
ATOM 785 N N . ASP A 1 97 ? -6.360 -3.639 -0.664 1.00 96.56 97 ASP A N 1
ATOM 786 C CA . ASP A 1 97 ? -6.737 -4.793 -1.488 1.00 96.56 97 ASP A CA 1
ATOM 787 C C . ASP A 1 97 ? -6.157 -4.684 -2.907 1.00 96.56 97 ASP A C 1
ATOM 789 O O . ASP A 1 97 ? -5.501 -5.607 -3.378 1.00 96.56 97 ASP A O 1
ATOM 793 N N . PHE A 1 98 ? -6.270 -3.518 -3.551 1.00 97.12 98 PHE A N 1
ATOM 794 C CA . PHE A 1 98 ? -5.688 -3.284 -4.877 1.00 97.12 98 PHE A CA 1
ATOM 795 C C . PHE A 1 98 ? -4.167 -3.507 -4.904 1.00 97.12 98 PHE A C 1
ATOM 797 O O . PHE A 1 98 ? -3.633 -4.119 -5.825 1.00 97.12 98 PHE A O 1
ATOM 804 N N . LEU A 1 99 ? -3.446 -3.016 -3.889 1.00 95.62 99 LEU A N 1
ATOM 805 C CA . LEU A 1 99 ? -1.993 -3.192 -3.800 1.00 95.62 99 LEU A CA 1
ATOM 806 C C . LEU A 1 99 ? -1.590 -4.653 -3.560 1.00 95.62 99 LEU A C 1
ATOM 808 O O . LEU A 1 99 ? -0.474 -5.027 -3.921 1.00 95.62 99 LEU A O 1
ATOM 812 N N . ALA A 1 100 ? -2.462 -5.452 -2.940 1.00 95.69 100 ALA A N 1
ATOM 813 C C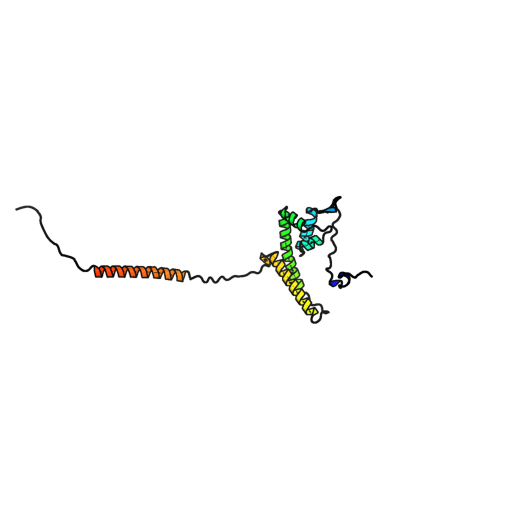A . ALA A 1 100 ? -2.254 -6.885 -2.778 1.00 95.69 100 ALA A CA 1
ATOM 814 C C . ALA A 1 100 ? -2.453 -7.632 -4.108 1.00 95.69 100 ALA A C 1
ATOM 816 O O . ALA A 1 100 ? -1.618 -8.467 -4.445 1.00 95.69 100 ALA A O 1
ATOM 817 N N . GLU A 1 101 ? -3.472 -7.278 -4.896 1.00 95.62 101 GLU A N 1
ATOM 818 C CA . GLU A 1 101 ? -3.682 -7.833 -6.246 1.00 95.62 101 GLU A CA 1
ATOM 819 C C . GLU A 1 101 ? -2.511 -7.493 -7.189 1.00 95.62 101 GLU A C 1
ATOM 821 O O . GLU A 1 101 ? -1.932 -8.378 -7.818 1.00 95.62 101 GLU A O 1
ATOM 826 N N . GLU A 1 102 ? -2.055 -6.232 -7.208 1.00 95.50 102 GLU A N 1
ATOM 827 C CA . GLU A 1 102 ? -0.893 -5.810 -8.017 1.00 95.50 102 GLU A CA 1
ATOM 828 C C . GLU A 1 102 ? 0.399 -6.549 -7.607 1.00 95.50 102 GLU A C 1
ATOM 830 O O . GLU A 1 102 ? 1.330 -6.695 -8.401 1.00 95.50 102 GLU A O 1
ATOM 835 N N . LEU A 1 103 ? 0.486 -7.026 -6.359 1.00 95.12 103 LEU A N 1
ATOM 836 C CA . LEU A 1 103 ? 1.633 -7.798 -5.881 1.00 95.12 103 LEU A CA 1
ATOM 837 C C . LEU A 1 103 ? 1.785 -9.117 -6.648 1.00 95.12 103 LEU A C 1
ATOM 839 O O . LEU A 1 103 ? 2.915 -9.515 -6.930 1.00 95.12 103 LEU A O 1
ATOM 843 N N . ILE A 1 104 ? 0.665 -9.768 -6.975 1.00 94.81 104 ILE A N 1
ATOM 844 C CA . ILE A 1 104 ? 0.630 -11.038 -7.707 1.00 94.81 104 ILE A CA 1
ATOM 845 C C . ILE A 1 104 ? 1.171 -10.807 -9.121 1.00 94.81 104 ILE A C 1
ATOM 847 O O . ILE A 1 104 ? 2.131 -11.454 -9.532 1.00 94.81 104 ILE A O 1
ATOM 851 N N . GLU A 1 105 ? 0.656 -9.789 -9.816 1.00 94.25 105 GLU A N 1
ATOM 852 C CA . GLU A 1 105 ? 1.122 -9.418 -11.159 1.00 94.25 105 GLU A CA 1
ATOM 853 C C . GLU A 1 105 ? 2.617 -9.052 -11.185 1.00 94.25 105 GLU A C 1
ATOM 855 O O . GLU A 1 105 ? 3.354 -9.404 -12.113 1.00 94.25 105 GLU A O 1
ATOM 860 N N . LEU A 1 106 ? 3.098 -8.347 -10.155 1.00 91.81 106 LEU A N 1
ATOM 861 C CA . LEU A 1 106 ? 4.509 -7.974 -10.043 1.00 91.81 106 LEU A CA 1
ATOM 862 C C . LEU A 1 106 ? 5.422 -9.161 -9.759 1.00 91.81 106 LEU A C 1
ATOM 864 O O . LEU A 1 106 ? 6.556 -9.166 -10.241 1.00 91.81 106 LEU A O 1
ATOM 868 N N . ALA A 1 107 ? 4.952 -10.141 -8.989 1.00 91.69 107 ALA A N 1
ATOM 869 C CA . ALA A 1 107 ? 5.701 -11.360 -8.723 1.00 91.69 107 ALA A CA 1
ATOM 870 C C . ALA A 1 107 ? 5.870 -12.206 -9.995 1.00 91.69 107 ALA A C 1
ATOM 872 O O . ALA A 1 107 ? 6.956 -12.737 -10.227 1.00 91.69 107 ALA A O 1
ATOM 873 N N . ASP A 1 108 ? 4.839 -12.255 -10.842 1.00 94.31 108 ASP A N 1
ATOM 874 C CA . ASP A 1 108 ? 4.833 -13.036 -12.085 1.00 94.31 108 ASP A CA 1
ATOM 875 C C . ASP A 1 108 ? 5.494 -12.316 -13.273 1.00 94.31 108 ASP A C 1
ATOM 877 O O . ASP A 1 108 ? 5.693 -12.906 -14.338 1.00 94.31 108 ASP A O 1
ATOM 881 N N . THR A 1 109 ? 5.868 -11.040 -13.120 1.00 93.06 109 THR A N 1
ATOM 882 C CA . THR A 1 109 ? 6.491 -10.267 -14.199 1.00 93.06 109 THR A CA 1
ATOM 883 C C . THR A 1 109 ? 7.840 -10.890 -14.600 1.00 93.06 109 THR A C 1
ATOM 885 O O . THR A 1 109 ? 8.777 -10.902 -13.793 1.00 93.06 109 THR A O 1
ATOM 888 N N . PRO A 1 110 ? 8.007 -11.356 -15.854 1.00 93.19 110 PRO A N 1
ATOM 889 C CA . PRO A 1 110 ? 9.256 -11.958 -16.287 1.00 93.19 110 PRO A CA 1
ATOM 890 C C . PRO A 1 110 ? 10.355 -10.903 -16.410 1.00 93.19 110 PRO A C 1
ATOM 892 O O . PRO A 1 110 ? 10.113 -9.746 -16.763 1.00 93.19 110 PRO A O 1
ATOM 895 N N . ILE A 1 111 ? 11.597 -11.324 -16.173 1.00 91.38 111 ILE A N 1
ATOM 896 C CA . ILE A 1 111 ? 12.756 -10.465 -16.403 1.00 91.38 111 ILE A CA 1
ATOM 897 C C . ILE A 1 111 ? 12.855 -10.174 -17.909 1.00 91.38 111 ILE A C 1
ATOM 899 O O . ILE A 1 111 ? 12.932 -11.122 -18.698 1.00 91.38 111 ILE A O 1
ATOM 903 N N . PRO A 1 112 ? 12.921 -8.898 -18.326 1.00 92.00 112 PRO A N 1
ATOM 904 C CA . PRO A 1 112 ? 13.083 -8.558 -19.730 1.00 92.00 112 PRO A CA 1
ATOM 905 C C . PRO A 1 112 ? 14.347 -9.179 -20.340 1.00 92.00 112 PRO A C 1
ATOM 907 O O . PRO A 1 112 ? 15.435 -9.113 -19.764 1.00 92.00 112 PRO A O 1
ATOM 910 N N . SER A 1 113 ? 14.210 -9.777 -21.525 1.00 91.38 113 SER A N 1
ATOM 911 C CA . SER A 1 113 ? 15.276 -10.543 -22.187 1.00 91.38 113 SER A CA 1
ATOM 912 C C . SER A 1 113 ? 16.485 -9.702 -22.604 1.00 91.38 113 SER A C 1
ATOM 914 O O . SER A 1 113 ? 17.580 -10.242 -22.710 1.00 91.38 113 SER A O 1
ATOM 916 N N . TYR A 1 114 ? 16.303 -8.394 -22.798 1.00 91.62 114 TYR A N 1
ATOM 917 C CA . TYR A 1 114 ? 17.361 -7.465 -23.202 1.00 91.62 114 TYR A CA 1
ATOM 918 C C . TYR A 1 114 ? 18.304 -7.047 -22.061 1.00 91.62 114 TYR A C 1
ATOM 920 O O . TYR A 1 114 ? 19.317 -6.412 -22.329 1.00 91.62 114 TYR A O 1
ATOM 928 N N . LEU A 1 115 ? 17.978 -7.360 -20.800 1.00 91.88 115 LEU A N 1
ATOM 929 C CA . LEU A 1 115 ? 18.811 -7.005 -19.649 1.00 91.88 115 LEU A CA 1
ATOM 930 C C . LEU A 1 115 ? 19.891 -8.063 -19.410 1.00 91.88 115 LEU A C 1
ATOM 932 O O . LEU A 1 115 ? 19.580 -9.254 -19.299 1.00 91.88 115 LEU A O 1
ATOM 936 N N . ASP A 1 116 ? 21.136 -7.634 -19.220 1.00 91.88 116 ASP A N 1
ATOM 937 C CA . ASP A 1 116 ? 22.261 -8.532 -18.945 1.00 91.88 116 ASP A CA 1
ATOM 938 C C . ASP A 1 116 ? 23.032 -8.149 -17.668 1.00 91.88 116 ASP A C 1
ATOM 940 O O . ASP A 1 116 ? 22.993 -7.005 -17.206 1.00 91.88 116 ASP A O 1
ATOM 944 N N . GLY A 1 117 ? 23.680 -9.140 -17.050 1.00 93.31 117 GLY A N 1
ATOM 945 C CA . GLY A 1 117 ? 24.562 -9.009 -15.888 1.00 93.31 117 GLY A CA 1
ATOM 946 C C . GLY A 1 117 ? 24.055 -8.073 -14.780 1.00 93.31 117 GLY A C 1
ATOM 947 O O . GLY A 1 117 ? 23.135 -8.395 -14.015 1.00 93.31 117 GLY A O 1
ATOM 948 N N . ALA A 1 118 ? 24.696 -6.907 -14.667 1.00 92.62 118 ALA A N 1
ATOM 949 C CA . ALA A 1 118 ? 24.416 -5.917 -13.629 1.00 92.62 118 ALA A CA 1
ATOM 950 C C . ALA A 1 118 ? 23.024 -5.275 -13.765 1.00 92.62 118 ALA A C 1
ATOM 952 O O . ALA A 1 118 ? 22.357 -5.051 -12.754 1.00 92.62 118 ALA A O 1
ATOM 953 N N . GLU A 1 119 ? 22.547 -5.026 -14.987 1.00 90.44 119 GLU A N 1
ATOM 954 C CA . GLU A 1 119 ? 21.241 -4.395 -15.220 1.00 90.44 119 GLU A CA 1
ATOM 955 C C . GLU A 1 119 ? 20.096 -5.335 -14.845 1.00 90.44 119 GLU A C 1
ATOM 957 O O . GLU A 1 119 ? 19.122 -4.927 -14.208 1.00 90.44 119 GLU A O 1
ATOM 962 N N . ARG A 1 120 ? 20.257 -6.626 -15.154 1.00 91.31 120 ARG A N 1
ATOM 963 C CA . ARG A 1 120 ? 19.348 -7.68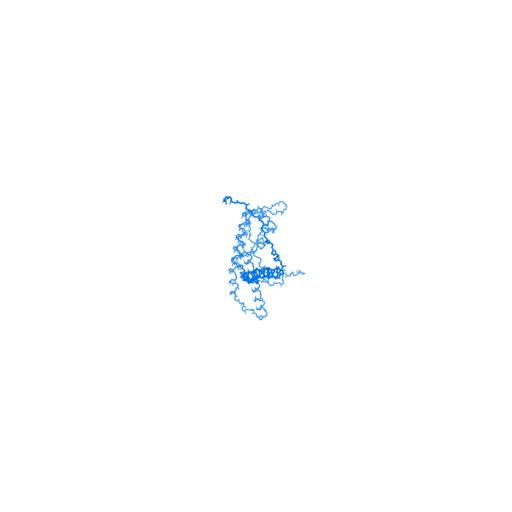7 -14.710 1.00 91.31 120 ARG A CA 1
ATOM 964 C C . ARG A 1 120 ? 19.241 -7.723 -13.187 1.00 91.31 120 ARG A C 1
ATOM 966 O O . ARG A 1 120 ? 18.142 -7.780 -12.639 1.00 91.31 120 ARG A O 1
ATOM 973 N N . SER A 1 121 ? 20.379 -7.648 -12.502 1.00 92.31 121 SER A N 1
ATOM 974 C CA . SER A 1 121 ? 20.432 -7.657 -11.036 1.00 92.31 121 SER A CA 1
ATOM 975 C C . SER A 1 121 ? 19.777 -6.409 -10.432 1.00 92.31 121 SER A C 1
ATOM 977 O O . SER A 1 121 ? 19.001 -6.517 -9.481 1.00 92.31 121 SER A O 1
ATOM 979 N N . ALA A 1 122 ? 20.024 -5.232 -11.016 1.00 94.25 122 ALA A N 1
ATOM 980 C CA . ALA A 1 122 ? 19.393 -3.978 -10.607 1.00 94.25 122 ALA A CA 1
ATOM 981 C C . ALA A 1 122 ? 17.869 -4.009 -10.804 1.00 94.25 122 ALA A C 1
ATOM 983 O O . ALA A 1 122 ? 17.126 -3.559 -9.932 1.00 94.25 122 ALA A O 1
ATOM 984 N N . TRP A 1 123 ? 17.390 -4.594 -11.905 1.00 93.62 123 TRP A N 1
ATOM 985 C CA . TRP A 1 123 ? 15.961 -4.761 -12.159 1.00 93.62 123 TRP A CA 1
ATOM 986 C C . TRP A 1 123 ? 15.299 -5.660 -11.113 1.00 93.62 123 TRP A C 1
ATOM 988 O O . TRP A 1 123 ? 14.271 -5.284 -10.554 1.00 93.62 123 TRP A O 1
ATOM 998 N N . VAL A 1 124 ? 15.912 -6.800 -10.776 1.00 92.88 124 VAL A N 1
ATOM 999 C CA . VAL A 1 124 ? 15.401 -7.695 -9.722 1.00 92.88 124 VAL A CA 1
ATOM 1000 C C . VAL A 1 124 ? 15.377 -6.987 -8.365 1.00 92.88 124 VAL A C 1
ATOM 1002 O O . VAL A 1 124 ? 14.390 -7.090 -7.639 1.00 92.88 124 VAL A O 1
ATOM 1005 N N . ALA A 1 125 ? 16.424 -6.230 -8.023 1.00 94.62 125 ALA A N 1
ATOM 1006 C CA . ALA A 1 125 ? 16.456 -5.440 -6.791 1.00 94.62 125 ALA A CA 1
ATOM 1007 C C . ALA A 1 125 ? 15.349 -4.371 -6.762 1.00 94.62 125 ALA A C 1
ATOM 1009 O O . ALA A 1 125 ? 14.686 -4.189 -5.741 1.00 94.62 125 ALA A O 1
ATOM 1010 N N . MET A 1 126 ? 15.094 -3.711 -7.895 1.00 93.94 126 MET A N 1
ATOM 1011 C CA . MET A 1 126 ? 13.997 -2.759 -8.037 1.00 93.94 126 MET A CA 1
ATOM 1012 C C . MET A 1 126 ? 12.630 -3.435 -7.868 1.00 93.94 126 MET A C 1
ATOM 1014 O O . MET A 1 126 ? 11.780 -2.887 -7.168 1.00 93.94 126 MET A O 1
ATOM 1018 N N . GLN A 1 127 ? 12.402 -4.618 -8.455 1.00 94.19 127 GLN A N 1
ATOM 1019 C CA . GLN A 1 127 ? 11.141 -5.347 -8.262 1.00 94.19 127 GLN A CA 1
ATOM 1020 C C . GLN A 1 127 ? 10.947 -5.771 -6.807 1.00 94.19 127 GLN A C 1
ATOM 1022 O O . GLN A 1 127 ? 9.870 -5.554 -6.260 1.00 94.19 127 GLN A O 1
ATOM 1027 N N . LYS A 1 128 ? 11.994 -6.277 -6.145 1.00 95.19 128 LYS A N 1
ATOM 1028 C CA . LYS A 1 128 ? 11.948 -6.597 -4.709 1.00 95.19 128 LYS A CA 1
ATOM 1029 C C . LYS A 1 128 ? 11.541 -5.381 -3.877 1.00 95.19 128 LYS A C 1
ATOM 1031 O O . LYS A 1 128 ? 10.583 -5.460 -3.119 1.00 95.19 128 LYS A O 1
ATOM 1036 N N . LEU A 1 129 ? 12.166 -4.225 -4.115 1.00 96.38 129 LEU A N 1
ATOM 1037 C CA . LEU A 1 129 ? 11.795 -2.981 -3.436 1.00 96.38 129 LEU A CA 1
ATOM 1038 C C . LEU A 1 129 ? 10.330 -2.590 -3.699 1.00 96.38 129 LEU A C 1
ATOM 1040 O O . LEU A 1 129 ? 9.635 -2.134 -2.792 1.00 96.38 129 LEU A O 1
ATOM 1044 N N . ARG A 1 130 ? 9.835 -2.766 -4.931 1.00 94.88 130 ARG A N 1
ATOM 1045 C CA . ARG A 1 130 ? 8.431 -2.484 -5.278 1.00 94.88 130 ARG A CA 1
ATOM 1046 C C . ARG A 1 130 ? 7.460 -3.402 -4.541 1.00 94.88 130 ARG A C 1
ATOM 1048 O O . ARG A 1 130 ? 6.421 -2.904 -4.103 1.00 94.88 130 ARG A O 1
ATOM 1055 N N . ILE A 1 131 ? 7.792 -4.685 -4.425 1.00 96.06 131 ILE A N 1
ATOM 1056 C CA . ILE A 1 131 ? 7.027 -5.698 -3.688 1.00 96.06 131 ILE A CA 1
ATOM 1057 C C . ILE A 1 131 ? 7.006 -5.340 -2.199 1.00 96.06 131 ILE A C 1
ATOM 1059 O O . ILE A 1 131 ? 5.930 -5.231 -1.614 1.00 96.06 131 ILE A O 1
ATOM 1063 N N . ASP A 1 132 ? 8.163 -5.047 -1.605 1.00 96.31 132 ASP A N 1
ATOM 1064 C CA . ASP A 1 132 ? 8.281 -4.725 -0.178 1.00 96.31 132 ASP A CA 1
ATOM 1065 C C . ASP A 1 132 ? 7.487 -3.468 0.199 1.00 96.31 132 ASP A C 1
ATOM 1067 O O . ASP A 1 132 ? 6.734 -3.464 1.176 1.00 96.31 132 ASP A O 1
ATOM 1071 N N . VAL A 1 133 ? 7.592 -2.403 -0.605 1.00 95.25 133 VAL A N 1
ATOM 1072 C CA . VAL A 1 133 ? 6.848 -1.153 -0.377 1.00 95.25 133 VAL A CA 1
ATOM 1073 C C . VAL A 1 133 ? 5.338 -1.381 -0.472 1.00 95.25 133 VAL A C 1
ATOM 1075 O O . VAL A 1 133 ? 4.587 -0.834 0.340 1.00 95.25 133 VAL A O 1
ATOM 1078 N N . ARG A 1 134 ? 4.878 -2.186 -1.438 1.00 95.50 134 ARG A N 1
ATOM 1079 C CA . ARG A 1 134 ? 3.451 -2.505 -1.607 1.00 95.50 134 ARG A CA 1
ATOM 1080 C C . ARG A 1 134 ? 2.926 -3.364 -0.475 1.00 95.50 134 ARG A C 1
ATOM 1082 O O . ARG A 1 134 ? 1.911 -3.002 0.109 1.00 95.50 134 ARG A O 1
ATOM 1089 N N . ARG A 1 135 ? 3.651 -4.420 -0.103 1.00 95.44 135 ARG A N 1
ATOM 1090 C CA . ARG A 1 135 ? 3.323 -5.267 1.048 1.00 95.44 135 ARG A CA 1
ATOM 1091 C C . ARG A 1 135 ? 3.219 -4.437 2.327 1.00 95.44 135 ARG A C 1
ATOM 1093 O O . ARG A 1 135 ? 2.229 -4.537 3.048 1.00 95.44 135 ARG A O 1
ATOM 1100 N N . TRP A 1 136 ? 4.200 -3.570 2.583 1.00 95.44 136 TRP A N 1
ATOM 1101 C CA . TRP A 1 136 ? 4.174 -2.669 3.735 1.00 95.44 136 TRP A CA 1
ATOM 1102 C C . TRP A 1 136 ? 2.968 -1.725 3.691 1.00 95.44 136 TRP A C 1
ATOM 1104 O O . TRP A 1 136 ? 2.275 -1.549 4.693 1.00 95.44 136 TRP A O 1
ATOM 1114 N N . CYS A 1 137 ? 2.674 -1.141 2.529 1.00 95.38 137 CYS A N 1
ATOM 1115 C CA . CYS A 1 137 ? 1.540 -0.237 2.377 1.00 95.38 137 CYS A CA 1
ATOM 1116 C C . CYS A 1 137 ? 0.196 -0.956 2.572 1.00 95.38 137 CYS A C 1
ATOM 1118 O O . CYS A 1 137 ? -0.650 -0.441 3.305 1.00 95.38 137 CYS A O 1
ATOM 1120 N N . ALA A 1 138 ? 0.017 -2.148 1.997 1.00 95.88 138 ALA A N 1
ATOM 1121 C CA . ALA A 1 138 ? -1.172 -2.981 2.172 1.00 95.88 138 ALA A CA 1
ATOM 1122 C C . ALA A 1 138 ? -1.384 -3.348 3.650 1.00 95.88 138 ALA A C 1
ATOM 1124 O O . ALA A 1 138 ? -2.478 -3.156 4.183 1.00 95.88 138 ALA A O 1
ATOM 1125 N N . SER A 1 139 ? -0.310 -3.735 4.348 1.00 95.81 139 SER A N 1
ATOM 1126 C CA . SER A 1 139 ? -0.315 -4.008 5.792 1.00 95.81 139 SER A CA 1
ATOM 1127 C C . SER A 1 139 ? -0.766 -2.801 6.627 1.00 95.81 139 SER A C 1
ATOM 1129 O O . SER A 1 139 ? -1.496 -2.954 7.603 1.00 95.81 139 SER A O 1
ATOM 1131 N N . LYS A 1 140 ? -0.396 -1.571 6.242 1.00 95.19 140 LYS A N 1
ATOM 1132 C CA . LYS A 1 140 ? -0.849 -0.352 6.942 1.00 95.19 140 LYS A CA 1
ATOM 1133 C C . LYS A 1 140 ? -2.249 0.107 6.546 1.00 95.19 140 LYS A C 1
ATOM 1135 O O . LYS A 1 140 ? -2.928 0.703 7.376 1.00 95.19 140 LYS A O 1
ATOM 1140 N N . CYS A 1 141 ? -2.675 -0.145 5.312 1.00 95.12 141 CYS A N 1
ATOM 1141 C CA . CYS A 1 141 ? -4.012 0.223 4.847 1.00 95.12 141 CYS A CA 1
ATOM 1142 C C . CYS A 1 141 ? -5.093 -0.713 5.403 1.00 95.12 141 CYS A C 1
ATOM 1144 O O . CYS A 1 141 ? -6.173 -0.242 5.743 1.00 95.12 141 CYS A O 1
ATOM 1146 N N . ARG A 1 142 ? -4.801 -2.014 5.536 1.00 94.81 142 ARG A N 1
ATOM 1147 C CA . ARG A 1 142 ? -5.745 -3.024 6.037 1.00 94.81 142 ARG A CA 1
ATOM 1148 C C . ARG A 1 142 ? -5.045 -4.001 7.001 1.00 94.81 142 ARG A C 1
ATOM 1150 O O . ARG A 1 142 ? -4.829 -5.168 6.664 1.00 94.81 142 ARG A O 1
ATOM 1157 N N . PRO A 1 143 ? -4.701 -3.546 8.223 1.00 93.69 143 PRO A N 1
ATOM 1158 C CA . PRO A 1 143 ? -3.866 -4.301 9.162 1.00 93.69 143 PRO A CA 1
ATOM 1159 C C . PRO A 1 143 ? -4.496 -5.605 9.651 1.00 93.69 143 PRO A C 1
ATOM 1161 O O . PRO A 1 143 ? -3.778 -6.535 9.991 1.00 93.69 143 PRO A O 1
ATOM 1164 N N . PHE A 1 144 ? -5.824 -5.713 9.669 1.00 93.00 144 PHE A N 1
ATOM 1165 C CA . PHE A 1 144 ? -6.489 -6.947 10.092 1.00 93.00 144 PHE A CA 1
ATOM 1166 C C . PHE A 1 144 ? -6.326 -8.101 9.083 1.00 93.00 144 PHE A C 1
ATOM 1168 O O . PHE A 1 144 ? -6.291 -9.265 9.481 1.00 93.00 144 PHE A O 1
ATOM 1175 N N . VAL A 1 145 ? -6.225 -7.786 7.785 1.00 94.31 145 VAL A N 1
ATOM 1176 C CA . VAL A 1 145 ? -6.146 -8.792 6.710 1.00 94.31 145 VAL A CA 1
ATOM 1177 C C . VAL A 1 145 ? -4.702 -9.047 6.288 1.00 94.31 145 VAL A C 1
ATOM 1179 O O . VAL A 1 145 ? -4.288 -10.200 6.251 1.00 94.31 145 VAL A O 1
ATOM 1182 N N . TYR A 1 146 ? -3.926 -7.989 6.033 1.00 94.00 146 TYR A N 1
ATOM 1183 C CA . TYR A 1 146 ? -2.544 -8.090 5.534 1.00 94.00 146 TYR A CA 1
ATOM 1184 C C . TYR A 1 146 ? -1.482 -7.757 6.593 1.00 94.00 146 TYR A C 1
ATOM 1186 O O . TYR A 1 146 ? -0.304 -7.589 6.272 1.00 94.00 146 TYR A O 1
ATOM 1194 N N . GLY A 1 147 ? -1.883 -7.582 7.853 1.00 92.50 147 GLY A N 1
ATOM 1195 C CA . GLY A 1 147 ? -0.945 -7.416 8.959 1.00 92.50 147 GLY A CA 1
ATOM 1196 C C . GLY A 1 147 ? -0.207 -8.714 9.264 1.00 92.50 147 GLY A C 1
ATOM 1197 O O . GLY A 1 147 ? -0.781 -9.800 9.174 1.00 92.50 147 GLY A O 1
ATOM 1198 N N . ASP A 1 148 ? 1.061 -8.597 9.656 1.00 90.25 148 ASP A N 1
ATOM 1199 C CA . ASP A 1 148 ? 1.817 -9.751 10.130 1.00 90.25 148 ASP A CA 1
ATOM 1200 C C . ASP A 1 148 ? 1.192 -10.250 11.446 1.00 90.25 148 ASP A C 1
ATOM 1202 O O . ASP A 1 148 ? 1.072 -9.504 12.423 1.00 90.25 148 ASP A O 1
ATOM 1206 N N . ARG A 1 149 ? 0.764 -11.516 11.464 1.00 88.31 149 ARG A N 1
ATOM 1207 C CA . ARG A 1 149 ? 0.278 -12.190 12.671 1.00 88.31 149 ARG A CA 1
ATOM 1208 C C . ARG A 1 149 ? 1.481 -12.716 13.444 1.00 88.31 149 ARG A C 1
ATOM 1210 O O . ARG A 1 149 ? 2.218 -13.555 12.936 1.00 88.31 149 ARG A O 1
ATOM 1217 N N . ILE A 1 150 ? 1.686 -12.203 14.653 1.00 87.12 150 ILE A N 1
ATOM 1218 C CA . ILE A 1 150 ? 2.740 -12.669 15.553 1.00 87.12 150 ILE A CA 1
ATOM 1219 C C . ILE A 1 150 ? 2.066 -13.438 16.686 1.00 87.12 150 ILE A C 1
ATOM 1221 O O . ILE A 1 150 ? 1.483 -12.833 17.586 1.00 87.12 150 ILE A O 1
ATOM 1225 N N . ASP A 1 151 ? 2.163 -14.764 16.645 1.00 84.19 151 ASP A N 1
ATOM 1226 C CA . ASP A 1 151 ? 1.738 -15.620 17.749 1.00 84.19 151 ASP A CA 1
ATOM 1227 C C . ASP A 1 151 ? 2.833 -15.616 18.818 1.00 84.19 151 ASP A C 1
ATOM 1229 O O . ASP A 1 151 ? 3.811 -16.364 18.764 1.00 84.19 151 ASP A O 1
ATOM 1233 N N . VAL A 1 152 ? 2.703 -14.715 19.791 1.00 86.00 152 VAL A N 1
ATOM 1234 C CA . VAL A 1 152 ? 3.607 -14.680 20.941 1.00 86.00 152 VAL A CA 1
ATOM 1235 C C . VAL A 1 152 ? 3.156 -15.747 21.933 1.00 86.00 152 VAL A C 1
ATOM 1237 O O . VAL A 1 152 ? 2.277 -15.515 22.763 1.00 86.00 152 VAL A O 1
ATOM 1240 N N . ALA A 1 153 ? 3.777 -16.924 21.866 1.00 79.38 153 ALA A N 1
ATOM 1241 C CA . ALA A 1 153 ? 3.690 -17.910 22.932 1.00 79.38 153 ALA A CA 1
ATOM 1242 C C . ALA A 1 153 ? 4.437 -17.367 24.160 1.00 79.38 153 ALA A C 1
ATOM 1244 O O . ALA A 1 153 ? 5.646 -17.551 24.314 1.00 79.38 153 ALA A O 1
ATOM 1245 N N . VAL A 1 154 ? 3.718 -16.652 25.028 1.00 76.50 154 VAL A N 1
ATOM 1246 C CA . VAL A 1 154 ? 4.236 -16.241 26.333 1.00 76.50 154 VAL A CA 1
ATOM 1247 C C . VAL A 1 154 ? 4.381 -17.507 27.168 1.00 76.50 154 VAL A C 1
ATOM 1249 O O . VAL A 1 154 ? 3.445 -17.956 27.825 1.00 76.50 154 VAL A O 1
ATOM 1252 N N . THR A 1 155 ? 5.566 -18.112 27.116 1.00 68.62 155 THR A N 1
ATOM 1253 C CA . THR A 1 155 ? 5.959 -19.119 28.098 1.00 68.62 155 THR A CA 1
ATOM 1254 C C . THR A 1 155 ? 6.270 -18.341 29.359 1.00 68.62 155 THR A C 1
ATOM 1256 O O . THR A 1 155 ? 7.393 -17.890 29.574 1.00 68.62 155 THR A O 1
ATOM 1259 N N . SER A 1 156 ? 5.232 -18.061 30.137 1.00 63.44 156 SER A N 1
ATOM 1260 C CA . SER A 1 156 ? 5.381 -17.408 31.419 1.00 63.44 156 SER A CA 1
ATOM 1261 C C . SER A 1 156 ? 6.315 -18.282 32.249 1.00 63.44 156 SER A C 1
ATOM 1263 O O . SER A 1 156 ? 5.937 -19.381 32.653 1.00 63.44 156 SER A O 1
ATOM 1265 N N . THR A 1 157 ? 7.517 -17.794 32.545 1.00 62.00 157 THR A N 1
ATOM 1266 C CA . THR A 1 157 ? 8.357 -18.288 33.643 1.00 62.00 157 THR A CA 1
ATOM 1267 C C . THR A 1 157 ? 7.686 -17.898 34.963 1.00 62.00 157 THR A C 1
ATOM 1269 O O . THR A 1 157 ? 8.227 -17.177 35.792 1.00 62.00 157 THR A O 1
ATOM 1272 N N . GLN A 1 158 ? 6.419 -18.274 35.119 1.00 61.84 158 GLN A N 1
ATOM 1273 C CA . GLN A 1 158 ? 5.694 -18.139 36.358 1.00 61.84 158 GLN A CA 1
ATOM 1274 C C . GLN A 1 158 ? 6.277 -19.191 37.281 1.00 61.84 158 GLN A C 1
ATOM 1276 O O . GLN A 1 158 ? 6.292 -20.379 36.953 1.00 61.84 158 GLN A O 1
ATOM 1281 N N . ILE A 1 159 ? 6.748 -18.739 38.440 1.00 63.28 159 ILE A N 1
ATOM 1282 C CA . ILE A 1 159 ? 6.774 -19.554 39.649 1.00 63.28 159 ILE A CA 1
ATOM 1283 C C . ILE A 1 159 ? 5.437 -20.291 39.656 1.00 63.28 159 ILE A C 1
ATOM 1285 O O . ILE A 1 159 ? 4.379 -19.666 39.746 1.00 63.28 159 ILE A O 1
ATOM 1289 N N . SER A 1 160 ? 5.493 -21.595 39.382 1.00 72.50 160 SER A N 1
ATOM 1290 C CA . SER A 1 160 ? 4.301 -22.410 39.203 1.00 72.50 160 SER A CA 1
ATOM 1291 C C . SER A 1 160 ? 3.416 -22.192 40.421 1.00 72.50 160 SER A C 1
ATOM 1293 O O . SER A 1 160 ? 3.903 -22.253 41.546 1.00 72.50 160 SER A O 1
ATOM 1295 N N . ILE A 1 161 ? 2.126 -21.927 40.220 1.00 70.31 161 ILE A N 1
ATOM 1296 C CA . ILE A 1 161 ? 1.169 -21.732 41.322 1.00 70.31 161 ILE A CA 1
ATOM 1297 C C . ILE A 1 161 ? 1.254 -22.909 42.312 1.00 70.31 161 ILE A C 1
ATOM 1299 O O . ILE A 1 161 ? 1.100 -22.722 43.514 1.00 70.31 161 ILE A O 1
ATOM 1303 N N . LYS A 1 162 ? 1.601 -24.105 41.812 1.00 74.06 162 LYS A N 1
ATOM 1304 C CA . LYS A 1 162 ? 1.922 -25.277 42.630 1.00 74.06 162 LYS A CA 1
ATOM 1305 C C . LYS A 1 162 ? 3.141 -25.060 43.528 1.00 74.06 162 LYS A C 1
ATOM 1307 O O . LYS A 1 162 ? 3.030 -25.298 44.717 1.00 74.06 162 LYS A O 1
ATOM 1312 N N . ALA A 1 163 ? 4.249 -24.555 42.988 1.00 81.50 163 ALA A N 1
ATOM 1313 C CA . ALA A 1 163 ? 5.470 -24.292 43.749 1.00 81.50 163 ALA A CA 1
ATOM 1314 C C . ALA A 1 163 ? 5.250 -23.236 44.848 1.00 81.50 163 ALA A C 1
ATOM 1316 O O . ALA A 1 163 ? 5.719 -23.408 45.968 1.00 81.50 163 ALA A O 1
ATOM 1317 N N . ALA A 1 164 ? 4.479 -22.182 44.559 1.00 81.69 164 ALA A N 1
ATOM 1318 C CA . ALA A 1 164 ? 4.119 -21.176 45.560 1.00 81.69 164 ALA A CA 1
ATOM 1319 C C . ALA A 1 164 ? 3.183 -21.733 46.654 1.00 81.69 164 ALA A C 1
ATOM 1321 O O . ALA A 1 164 ? 3.305 -21.369 47.823 1.00 81.69 164 ALA A O 1
ATOM 1322 N N . LEU A 1 165 ? 2.249 -22.620 46.287 1.00 83.25 165 LEU A N 1
ATOM 1323 C CA . LEU A 1 165 ? 1.336 -23.267 47.233 1.00 83.25 165 LEU A CA 1
ATOM 1324 C C . LEU A 1 165 ? 2.064 -24.268 48.138 1.00 83.25 165 LEU A C 1
ATOM 1326 O O . LEU A 1 165 ? 1.810 -24.304 49.339 1.00 83.25 165 LEU A O 1
ATOM 1330 N N . GLU A 1 166 ? 2.973 -25.048 47.565 1.00 83.38 166 GLU A N 1
ATOM 1331 C CA . GLU A 1 166 ? 3.781 -26.044 48.270 1.00 83.38 166 GLU A CA 1
ATOM 1332 C C . GLU A 1 166 ? 4.686 -25.357 49.304 1.00 83.38 166 GLU A C 1
ATOM 1334 O O . GLU A 1 166 ? 4.696 -25.731 50.474 1.00 83.38 166 GLU A O 1
ATOM 1339 N N . GLU A 1 167 ? 5.316 -24.235 48.939 1.00 86.50 167 GLU A N 1
ATOM 1340 C CA . GLU A 1 167 ? 6.088 -23.424 49.885 1.00 86.50 167 GLU A CA 1
ATOM 1341 C C . GLU A 1 167 ? 5.223 -22.858 51.029 1.00 86.50 167 GLU A C 1
ATOM 1343 O O . GLU A 1 167 ? 5.641 -22.853 52.190 1.00 86.50 167 GLU A O 1
ATOM 1348 N N . ALA A 1 168 ? 3.999 -22.406 50.735 1.00 86.94 168 ALA A N 1
ATOM 1349 C CA . ALA A 1 168 ? 3.079 -21.918 51.760 1.00 86.94 168 ALA A CA 1
ATOM 1350 C C . ALA A 1 168 ? 2.647 -23.031 52.733 1.00 86.94 168 ALA A C 1
ATOM 1352 O O . ALA A 1 168 ? 2.583 -22.795 53.941 1.00 86.94 168 ALA A O 1
ATOM 1353 N N . GLN A 1 169 ? 2.398 -24.245 52.231 1.00 90.94 169 GLN A N 1
ATOM 1354 C CA . GLN A 1 169 ? 2.074 -25.414 53.054 1.00 90.94 169 GLN A CA 1
ATOM 1355 C C . GLN A 1 169 ? 3.244 -25.807 53.963 1.00 90.94 169 GLN A C 1
ATOM 1357 O O . GLN A 1 169 ? 3.038 -26.024 55.159 1.00 90.94 169 GLN A O 1
ATOM 1362 N N . GLN A 1 170 ? 4.473 -25.806 53.437 1.00 92.06 170 GLN A N 1
ATOM 1363 C CA . GLN A 1 170 ? 5.681 -26.084 54.219 1.00 92.06 170 GLN A CA 1
ATOM 1364 C C . GLN A 1 170 ? 5.834 -25.129 55.414 1.00 92.06 170 GLN A C 1
ATOM 1366 O O . GLN A 1 170 ? 6.181 -25.560 56.513 1.00 92.06 170 GLN A O 1
ATOM 1371 N N . ARG A 1 171 ? 5.538 -23.834 55.232 1.00 87.81 171 ARG A N 1
ATOM 1372 C CA . ARG A 1 171 ? 5.637 -22.830 56.310 1.00 87.81 171 ARG A CA 1
ATOM 1373 C C . ARG A 1 171 ? 4.639 -23.076 57.441 1.00 87.81 171 ARG A C 1
ATOM 1375 O O . ARG A 1 171 ? 4.981 -22.870 58.602 1.00 87.81 171 ARG A O 1
ATOM 1382 N N . VAL A 1 172 ? 3.423 -23.521 57.120 1.00 90.94 172 VAL A N 1
ATOM 1383 C CA . VAL A 1 172 ? 2.402 -23.841 58.133 1.00 90.94 172 VAL A CA 1
ATOM 1384 C C . VAL A 1 172 ? 2.823 -25.055 58.955 1.00 90.94 172 VAL A C 1
ATOM 1386 O O . VAL A 1 172 ? 2.734 -25.016 60.179 1.00 90.94 172 VAL A O 1
ATOM 1389 N N . ILE A 1 173 ? 3.324 -26.099 58.291 1.00 90.31 173 ILE A N 1
ATOM 1390 C CA . ILE A 1 173 ? 3.795 -27.321 58.954 1.00 90.31 173 ILE A CA 1
ATOM 1391 C C . ILE A 1 173 ? 4.965 -27.001 59.888 1.00 90.31 173 ILE A C 1
ATOM 1393 O O . ILE A 1 173 ? 4.925 -27.369 61.059 1.00 90.31 173 ILE A O 1
ATOM 1397 N N . ASN A 1 174 ? 5.963 -26.252 59.412 1.00 87.44 174 ASN A N 1
ATOM 1398 C CA . ASN A 1 174 ? 7.106 -25.866 60.241 1.00 87.44 174 ASN A CA 1
ATOM 1399 C C . ASN A 1 174 ? 6.671 -25.057 61.473 1.00 87.44 174 ASN A C 1
ATOM 1401 O O . ASN A 1 174 ? 7.110 -25.352 62.580 1.00 87.44 174 ASN A O 1
ATOM 1405 N N . GLY A 1 175 ? 5.742 -24.108 61.313 1.00 84.19 175 GLY A N 1
ATOM 1406 C CA . GLY A 1 175 ? 5.223 -23.323 62.437 1.00 84.19 175 GLY A CA 1
ATOM 1407 C C . GLY A 1 175 ? 4.393 -24.130 63.447 1.00 84.19 175 GLY A C 1
ATOM 1408 O O . GLY A 1 175 ? 4.302 -23.740 64.609 1.00 84.19 175 GLY A O 1
ATOM 1409 N N . MET A 1 176 ? 3.785 -25.249 63.039 1.00 81.19 176 MET A N 1
ATOM 1410 C CA . MET A 1 176 ? 3.117 -26.178 63.963 1.00 81.19 176 MET A CA 1
ATOM 1411 C C . MET A 1 176 ? 4.139 -26.967 64.786 1.00 81.19 176 MET A C 1
ATOM 1413 O O . MET A 1 176 ? 4.019 -27.017 66.008 1.00 81.19 176 MET A O 1
ATOM 1417 N N . VAL A 1 177 ? 5.181 -27.490 64.135 1.00 83.25 177 VAL A N 1
ATOM 1418 C CA . VAL A 1 177 ? 6.263 -28.240 64.793 1.00 83.25 177 VAL A CA 1
ATOM 1419 C C . VAL A 1 177 ? 7.030 -27.365 65.787 1.00 83.25 177 VAL A C 1
ATOM 1421 O O . VAL A 1 177 ? 7.349 -27.811 66.886 1.00 83.25 177 VAL A O 1
ATOM 1424 N N . GLU A 1 178 ? 7.296 -26.104 65.439 1.00 78.31 178 GLU A N 1
ATOM 1425 C CA . GLU A 1 178 ? 7.968 -25.151 66.333 1.00 78.31 178 GLU A CA 1
ATOM 1426 C C . GLU A 1 178 ? 7.157 -24.891 67.612 1.00 78.31 178 GLU A C 1
ATOM 1428 O O . GLU A 1 178 ? 7.720 -24.891 68.706 1.00 78.31 178 GLU A O 1
ATOM 1433 N N . ARG A 1 179 ? 5.828 -24.751 67.500 1.00 75.56 179 ARG A N 1
ATOM 1434 C CA . ARG A 1 179 ? 4.940 -24.576 68.661 1.00 75.56 179 ARG A CA 1
ATOM 1435 C C . ARG A 1 179 ? 4.870 -25.824 69.531 1.00 75.56 179 ARG A C 1
ATOM 1437 O O . ARG A 1 179 ? 4.890 -25.711 70.751 1.00 75.56 179 ARG A O 1
ATOM 1444 N N . GLU A 1 180 ? 4.795 -27.005 68.923 1.00 72.94 180 GLU A N 1
ATOM 1445 C CA . GLU A 1 180 ? 4.803 -28.276 69.656 1.00 72.94 180 GLU A CA 1
ATOM 1446 C C . GLU A 1 180 ? 6.125 -28.483 70.408 1.00 72.94 180 GLU A C 1
ATOM 1448 O O . GLU A 1 180 ? 6.118 -28.886 71.571 1.00 72.94 180 GLU A O 1
ATOM 1453 N N . ALA A 1 181 ? 7.258 -28.134 69.792 1.00 72.25 181 ALA A N 1
ATOM 1454 C CA . ALA A 1 181 ? 8.564 -28.180 70.442 1.00 72.25 181 ALA A CA 1
ATOM 1455 C C . ALA A 1 181 ? 8.671 -27.189 71.615 1.00 72.25 181 ALA A C 1
ATOM 1457 O O . ALA A 1 181 ? 9.261 -27.516 72.646 1.00 72.25 181 ALA A O 1
ATOM 1458 N N . GLU A 1 182 ? 8.087 -25.996 71.484 1.00 73.38 182 GLU A N 1
ATOM 1459 C CA . GLU A 1 182 ? 8.058 -24.980 72.540 1.00 73.38 182 GLU A CA 1
ATOM 1460 C C . GLU A 1 182 ? 7.179 -25.413 73.724 1.00 73.38 182 GLU A C 1
ATOM 1462 O O . GLU A 1 182 ? 7.607 -25.317 74.875 1.00 73.38 182 GLU A O 1
ATOM 1467 N N . VAL A 1 183 ? 6.001 -25.989 73.459 1.00 71.50 183 VAL A N 1
ATOM 1468 C CA . VAL A 1 183 ? 5.133 -26.581 74.493 1.00 71.50 183 VAL A CA 1
ATOM 1469 C C . VAL A 1 183 ? 5.850 -27.721 75.211 1.00 71.50 183 VAL A C 1
ATOM 1471 O O . VAL A 1 183 ? 5.872 -27.747 76.438 1.00 71.50 183 VAL A O 1
ATOM 1474 N N . HIS A 1 184 ? 6.520 -28.608 74.476 1.00 67.31 184 HIS A N 1
ATOM 1475 C CA . HIS A 1 184 ? 7.243 -29.725 75.076 1.00 67.31 184 HIS A CA 1
ATOM 1476 C C . HIS A 1 184 ? 8.441 -29.270 75.931 1.00 67.31 184 HIS A C 1
ATOM 1478 O O . HIS A 1 184 ? 8.703 -29.832 76.993 1.00 67.31 184 HIS A O 1
ATOM 1484 N N . GLN A 1 185 ? 9.152 -28.210 75.528 1.00 70.50 185 GLN A N 1
ATOM 1485 C CA . GLN A 1 185 ? 10.194 -27.595 76.360 1.00 70.50 185 GLN A CA 1
ATOM 1486 C C . GLN A 1 185 ? 9.622 -26.922 77.613 1.00 70.50 185 GLN A C 1
ATOM 1488 O O . GLN A 1 185 ? 10.250 -26.971 78.671 1.00 70.50 185 GLN A O 1
ATOM 1493 N N . LEU A 1 186 ? 8.446 -26.297 77.522 1.00 64.75 186 LEU A N 1
ATOM 1494 C CA . LEU A 1 186 ? 7.758 -25.710 78.674 1.00 64.75 186 LEU A CA 1
ATOM 1495 C C . LEU A 1 186 ? 7.251 -26.785 79.641 1.00 64.75 186 LEU A C 1
ATOM 1497 O O . LEU A 1 186 ? 7.385 -26.607 80.846 1.00 64.75 186 LEU A O 1
ATOM 1501 N N . GLU A 1 187 ? 6.760 -27.917 79.140 1.00 63.53 187 GLU A N 1
ATOM 1502 C CA . GLU A 1 187 ? 6.391 -29.081 79.953 1.00 63.53 187 GLU A CA 1
ATOM 1503 C C . GLU A 1 187 ? 7.609 -29.686 80.662 1.00 63.53 187 GLU A C 1
ATOM 1505 O O . GLU A 1 187 ? 7.553 -29.958 81.858 1.00 63.53 187 GLU A O 1
ATOM 1510 N N . GLN A 1 188 ? 8.750 -29.805 79.975 1.00 61.25 188 GLN A N 1
ATOM 1511 C CA . GLN A 1 188 ? 10.008 -30.248 80.588 1.00 61.25 188 GLN A CA 1
ATOM 1512 C C . GLN A 1 188 ? 10.556 -29.249 81.624 1.00 61.25 188 GLN A C 1
ATOM 1514 O O . GLN A 1 188 ? 11.204 -29.657 82.587 1.00 61.25 188 GLN A O 1
ATOM 1519 N N . ARG A 1 189 ? 10.280 -27.945 81.468 1.00 58.62 189 ARG A N 1
ATOM 1520 C CA . ARG A 1 189 ? 10.584 -26.904 82.472 1.00 58.62 189 ARG A CA 1
ATOM 1521 C C . ARG A 1 189 ? 9.537 -26.824 83.591 1.00 58.62 189 ARG A C 1
ATOM 1523 O O . ARG A 1 189 ? 9.834 -26.258 84.639 1.00 58.62 189 ARG A O 1
ATOM 1530 N N . GLY A 1 190 ? 8.345 -27.379 83.373 1.00 55.88 190 GLY A N 1
ATOM 1531 C CA . GLY A 1 190 ? 7.192 -27.368 84.275 1.00 55.88 190 GLY A CA 1
ATOM 1532 C C . GLY A 1 190 ? 7.106 -28.553 85.241 1.00 55.88 190 GLY A C 1
ATOM 1533 O O . GLY A 1 190 ? 6.154 -28.632 86.013 1.00 55.88 190 GLY A O 1
ATOM 1534 N N . VAL A 1 191 ? 8.088 -29.457 85.263 1.00 50.47 191 VAL A N 1
ATOM 1535 C CA . VAL A 1 191 ? 8.182 -30.500 86.295 1.00 50.47 191 VAL A CA 1
ATOM 1536 C C . VAL A 1 191 ? 9.074 -30.010 87.436 1.00 50.47 191 VAL A C 1
ATOM 1538 O O . VAL A 1 191 ? 10.288 -30.181 87.390 1.00 50.47 191 VAL A O 1
ATOM 1541 N N . CYS A 1 192 ? 8.461 -29.382 88.446 1.00 44.31 192 CYS A N 1
ATOM 1542 C CA . CYS A 1 192 ? 8.672 -29.649 89.881 1.00 44.31 192 CYS A CA 1
ATOM 1543 C C . CYS A 1 192 ? 8.023 -28.543 90.742 1.00 44.31 192 CYS A C 1
ATOM 1545 O O . CYS A 1 192 ? 8.676 -27.555 91.068 1.00 44.31 192 CYS A O 1
ATOM 1547 N N . SER A 1 193 ? 6.753 -28.722 91.121 1.00 44.00 193 SER A N 1
ATOM 1548 C CA . SER A 1 193 ? 6.276 -28.524 92.506 1.00 44.00 193 SER A CA 1
ATOM 1549 C C . SER A 1 193 ? 4.758 -28.732 92.606 1.00 44.00 193 SER A C 1
ATOM 1551 O O . SER A 1 193 ? 3.969 -27.792 92.630 1.00 44.00 193 SER A O 1
ATOM 1553 N N . THR A 1 194 ? 4.316 -29.981 92.735 1.00 42.41 194 THR A N 1
ATOM 1554 C CA . THR A 1 194 ? 3.072 -30.242 93.472 1.00 42.41 194 THR A CA 1
ATOM 1555 C C . THR A 1 194 ? 3.474 -30.478 94.918 1.00 42.41 194 THR A C 1
ATOM 1557 O O . THR A 1 194 ? 3.980 -31.541 95.265 1.00 42.41 194 THR A O 1
ATOM 1560 N N . VAL A 1 195 ? 3.353 -29.429 95.732 1.00 45.28 195 VAL A N 1
ATOM 1561 C CA . VAL A 1 195 ? 3.411 -29.540 97.189 1.00 45.28 195 VAL A CA 1
ATOM 1562 C C . VAL A 1 195 ? 2.030 -30.012 97.622 1.00 45.28 195 VAL A C 1
ATOM 1564 O O . VAL A 1 195 ? 1.045 -29.304 97.413 1.00 45.28 195 VAL A O 1
ATOM 1567 N N . ASP A 1 196 ? 1.965 -31.225 98.158 1.00 43.31 196 ASP A N 1
ATOM 1568 C CA . ASP A 1 196 ? 0.767 -31.780 98.774 1.00 43.31 196 ASP A CA 1
ATOM 1569 C C . ASP A 1 196 ? 0.332 -30.895 99.954 1.00 43.31 196 ASP A C 1
ATOM 1571 O O . ASP A 1 196 ? 1.123 -30.606 100.855 1.00 43.31 196 ASP A O 1
ATOM 1575 N N . ALA A 1 197 ? -0.928 -30.460 99.950 1.00 44.12 197 ALA A N 1
ATOM 1576 C CA . ALA A 1 197 ? -1.576 -29.814 101.089 1.00 44.12 197 ALA A CA 1
ATOM 1577 C C . ALA A 1 197 ? -3.059 -30.222 101.136 1.00 44.12 197 ALA A C 1
ATOM 1579 O O . ALA A 1 197 ? -3.959 -29.513 100.694 1.00 44.12 197 ALA A O 1
ATOM 1580 N N . GLU A 1 198 ? -3.279 -31.409 101.683 1.00 48.75 198 GLU A N 1
ATOM 1581 C CA . GLU A 1 198 ? -4.475 -31.812 102.435 1.00 48.75 198 GLU A CA 1
ATOM 1582 C C . GLU A 1 198 ? -4.080 -31.776 103.941 1.00 48.75 198 GLU A C 1
ATOM 1584 O O . GLU A 1 198 ? -2.872 -31.846 104.197 1.00 48.75 198 GLU A O 1
ATOM 1589 N N . PRO A 1 199 ? -4.973 -31.765 104.967 1.00 59.91 199 PRO A N 1
ATOM 1590 C CA . PRO A 1 199 ? -6.449 -31.799 104.938 1.00 59.91 199 PRO A CA 1
ATOM 1591 C C . PRO A 1 199 ? -7.192 -31.082 106.135 1.00 59.91 199 PRO A C 1
ATOM 1593 O O . PRO A 1 199 ? -6.566 -30.503 107.017 1.00 59.91 199 PRO A O 1
ATOM 1596 N N . GLN A 1 200 ? -8.535 -31.246 106.170 1.00 51.06 200 GLN A N 1
ATOM 1597 C CA . GLN A 1 200 ? -9.527 -31.241 107.302 1.00 51.06 200 GLN A CA 1
ATOM 1598 C C . GLN A 1 200 ? -9.958 -29.885 107.912 1.00 51.06 200 GLN A C 1
ATOM 1600 O O . GLN A 1 200 ? -9.159 -28.970 108.042 1.00 51.06 200 GLN A O 1
ATOM 1605 N N . ASP A 1 201 ? -11.237 -29.627 108.228 1.00 46.94 201 ASP A N 1
ATOM 1606 C CA . ASP A 1 201 ? -12.145 -30.391 109.116 1.00 46.94 201 ASP A CA 1
ATOM 1607 C C . ASP A 1 201 ? -13.633 -29.975 108.874 1.00 46.94 201 ASP A C 1
ATOM 1609 O O . ASP A 1 201 ? -13.911 -28.794 108.672 1.00 46.94 201 ASP A O 1
ATOM 1613 N N . GLN A 1 202 ? -14.573 -30.924 108.693 1.00 51.59 202 GLN A N 1
ATOM 1614 C CA . GLN A 1 202 ? -15.608 -31.422 109.649 1.00 51.59 202 GLN A CA 1
ATOM 1615 C C . GLN A 1 202 ? -16.911 -30.572 109.707 1.00 51.59 202 GLN A C 1
ATOM 1617 O O . GLN A 1 202 ? -16.885 -29.424 110.133 1.00 51.59 202 GLN A O 1
ATOM 1622 N N . LEU A 1 203 ? -18.042 -31.067 109.159 1.00 51.28 203 LEU A N 1
ATOM 1623 C CA . LEU A 1 203 ? -19.168 -31.790 109.831 1.00 51.28 203 LEU A CA 1
ATOM 1624 C C . LEU A 1 203 ? -20.166 -30.844 110.557 1.00 51.28 203 LEU A C 1
ATOM 1626 O O . LEU A 1 203 ? -19.723 -29.809 111.044 1.00 51.28 203 LEU A O 1
ATOM 1630 N N . PRO A 1 204 ? -21.493 -31.135 110.656 1.00 54.44 204 PRO A N 1
ATOM 1631 C CA . PRO A 1 204 ? -21.994 -32.375 111.275 1.00 54.44 204 PRO A CA 1
ATOM 1632 C C . PRO A 1 204 ? -23.350 -32.931 110.782 1.00 54.44 204 PRO A C 1
ATOM 1634 O O . PRO A 1 204 ? -24.090 -32.298 110.035 1.00 54.44 204 PRO A O 1
ATOM 1637 N N . GLY A 1 205 ? -23.670 -34.140 111.253 1.00 39.22 205 GLY A N 1
ATOM 1638 C CA . GLY A 1 205 ? -24.997 -34.753 111.203 1.00 39.22 205 GLY A CA 1
ATOM 1639 C C . GLY A 1 205 ? -25.226 -35.617 112.448 1.00 39.22 205 GLY A C 1
ATOM 1640 O O . GLY A 1 205 ? -24.721 -36.731 112.506 1.00 39.22 205 GLY A O 1
ATOM 1641 N N . ASP A 1 206 ? -25.890 -35.011 113.436 1.00 44.00 206 ASP A N 1
ATOM 1642 C CA . ASP A 1 206 ? -26.923 -35.502 114.369 1.00 44.00 206 ASP A CA 1
ATOM 1643 C C . ASP A 1 206 ? -26.914 -36.927 114.978 1.00 44.00 206 ASP A C 1
ATOM 1645 O O . ASP A 1 206 ? -26.962 -37.911 114.252 1.00 44.00 206 ASP A O 1
ATOM 1649 N N . SER A 1 207 ? -27.087 -36.938 116.319 1.00 46.22 207 SER A N 1
ATOM 1650 C CA . SER A 1 207 ? -27.732 -37.928 117.233 1.00 46.22 207 SER A CA 1
ATOM 1651 C C . SER A 1 207 ? -27.236 -39.385 117.196 1.00 46.22 207 SER A C 1
ATOM 1653 O O . SER A 1 207 ? -27.093 -39.970 116.135 1.00 46.22 207 SER A O 1
ATOM 1655 N N . GLU A 1 208 ? -26.961 -40.088 118.296 1.00 38.72 208 GLU A N 1
ATOM 1656 C CA . GLU A 1 208 ? -27.568 -40.201 119.637 1.00 38.72 208 GLU A CA 1
ATOM 1657 C C . GLU A 1 208 ? -26.484 -40.607 120.656 1.00 38.72 208 GLU A C 1
ATOM 1659 O O . GLU A 1 208 ? -25.532 -41.317 120.252 1.00 38.72 208 GLU A O 1
#

pLDDT: mean 79.02, std 19.08, range [38.72, 97.69]